Protein AF-A0A9E3YVG8-F1 (afdb_monomer)

Secondary structure (DSSP, 8-state):
----------------------------SSHHHHHHHHHHHHHHHHHHHHHHHHHHHHHHHHHHHHHHHHHHHHHHHHHHHHHHHHHHHHHHHHHHHHHHHHHHHHHHHHHHHHHHHHHHHHHHHHHHHSTTHHHH-THHHHHHHHHHHHHHHSSSPPPHHHHHHHHHHHHHHHHHHH-EEEEEEEEE-TTS-EEEEEEEEETTTEEEETT--EEEEETTTTEEEE-SS---HHHHHHHHHHHH-SSS---------STTS-HHHHHTT-

Structure (mmCIF, N/CA/C/O backbone):
data_AF-A0A9E3YVG8-F1
#
_entry.id   AF-A0A9E3YVG8-F1
#
loop_
_atom_site.group_PDB
_atom_site.id
_atom_site.type_symbol
_atom_site.label_atom_id
_atom_site.label_alt_id
_atom_site.label_comp_id
_atom_site.label_asym_id
_atom_site.label_entity_id
_atom_site.label_seq_id
_atom_site.pdbx_PDB_ins_code
_atom_site.Cartn_x
_atom_site.Cartn_y
_atom_site.Cartn_z
_atom_site.occupancy
_atom_site.B_iso_or_equiv
_atom_site.auth_seq_id
_atom_site.auth_comp_id
_atom_site.auth_asym_id
_atom_site.auth_atom_id
_atom_site.pdbx_PDB_model_num
ATOM 1 N N . MET A 1 1 ? -12.763 21.806 55.964 1.00 41.91 1 MET A N 1
ATOM 2 C CA . MET A 1 1 ? -13.692 22.876 56.400 1.00 41.91 1 MET A CA 1
ATOM 3 C C . MET A 1 1 ? -15.036 22.248 56.745 1.00 41.91 1 MET A C 1
ATOM 5 O O . MET A 1 1 ? -15.684 21.695 55.871 1.00 41.91 1 MET A O 1
ATOM 9 N N . LYS A 1 2 ? -15.391 22.230 58.035 1.00 35.47 2 LYS A N 1
ATOM 10 C CA . LYS A 1 2 ? -16.572 21.550 58.593 1.00 35.47 2 LYS A CA 1
ATOM 11 C C . LYS A 1 2 ? -17.782 22.493 58.551 1.00 35.47 2 LYS A C 1
ATOM 13 O O . LYS A 1 2 ? -17.689 23.591 59.097 1.00 35.47 2 LYS A O 1
ATOM 18 N N . ARG A 1 3 ? -18.913 22.074 57.971 1.00 41.53 3 ARG A N 1
ATOM 19 C CA . ARG A 1 3 ? -20.215 22.744 58.147 1.00 41.53 3 ARG A CA 1
ATOM 20 C C . ARG A 1 3 ? -21.124 21.881 59.017 1.00 41.53 3 ARG A C 1
ATOM 22 O O . ARG A 1 3 ? -21.261 20.684 58.810 1.00 41.53 3 ARG A O 1
ATOM 29 N N . ARG A 1 4 ? -21.647 22.538 60.048 1.00 41.84 4 ARG A N 1
ATOM 30 C CA . ARG A 1 4 ? -22.397 22.017 61.190 1.00 41.84 4 ARG A CA 1
ATOM 31 C C . ARG A 1 4 ? -23.887 21.986 60.836 1.00 41.84 4 ARG A C 1
ATOM 33 O O . ARG A 1 4 ? -24.392 23.018 60.405 1.00 41.84 4 ARG A O 1
ATOM 40 N N . TYR A 1 5 ? -24.583 20.877 61.084 1.00 42.91 5 TYR A N 1
ATOM 41 C CA . TYR A 1 5 ? -26.046 20.875 61.201 1.00 42.91 5 TYR A CA 1
ATOM 42 C C . TYR A 1 5 ? -26.432 20.709 62.670 1.00 42.91 5 TYR A C 1
ATOM 44 O O . TYR A 1 5 ? -25.940 19.8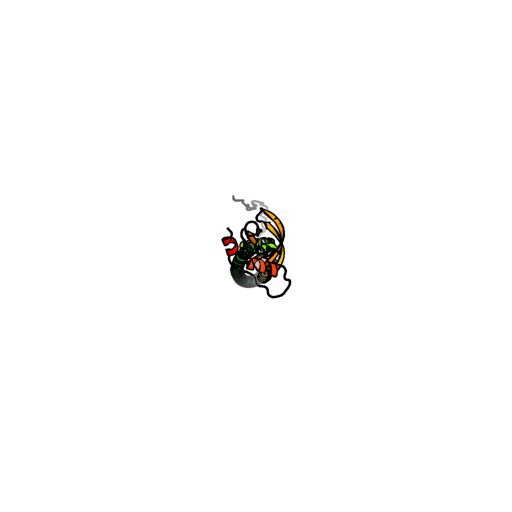29 63.373 1.00 42.91 5 TYR A O 1
ATOM 52 N N . ARG A 1 6 ? -27.229 21.668 63.137 1.00 37.53 6 ARG A N 1
ATOM 53 C CA . ARG A 1 6 ? -27.659 21.876 64.518 1.00 37.53 6 ARG A CA 1
ATOM 54 C C . ARG A 1 6 ? -28.807 20.918 64.847 1.00 37.53 6 ARG A C 1
ATOM 56 O O . ARG A 1 6 ? -29.796 20.899 64.123 1.00 37.53 6 ARG A O 1
ATOM 63 N N . MET A 1 7 ? -28.680 20.179 65.952 1.00 34.69 7 MET A N 1
ATOM 64 C CA . MET A 1 7 ? -29.808 19.565 66.659 1.00 34.69 7 MET A CA 1
ATOM 65 C C . MET A 1 7 ? -30.770 20.666 67.112 1.00 34.69 7 MET A C 1
ATOM 67 O O . MET A 1 7 ? -30.358 21.601 67.801 1.00 34.69 7 MET A O 1
ATOM 71 N N . VAL A 1 8 ? -32.043 20.540 66.747 1.00 37.16 8 VAL A N 1
ATOM 72 C CA . VAL A 1 8 ? -33.131 21.288 67.379 1.00 37.16 8 VAL A CA 1
ATOM 73 C C . VAL A 1 8 ? -33.499 20.531 68.651 1.00 37.16 8 VAL A C 1
ATOM 75 O O . VAL A 1 8 ? -34.163 19.501 68.610 1.00 37.16 8 VAL A O 1
ATOM 78 N N . VAL A 1 9 ? -32.999 21.030 69.779 1.00 35.44 9 VAL A N 1
ATOM 79 C CA . VAL A 1 9 ? -33.463 20.675 71.121 1.00 35.44 9 VAL A CA 1
ATOM 80 C C . VAL A 1 9 ? -34.699 21.529 71.386 1.00 35.44 9 VAL A C 1
ATOM 82 O O . VAL A 1 9 ? -34.589 22.745 71.535 1.00 35.44 9 VAL A O 1
ATOM 85 N N . ALA A 1 10 ? -35.877 20.909 71.399 1.00 35.16 10 ALA A N 1
ATOM 86 C CA . ALA A 1 10 ? -37.093 21.557 71.867 1.00 35.16 10 ALA A CA 1
ATOM 87 C C . ALA A 1 10 ? -37.109 21.503 73.400 1.00 35.16 10 ALA A C 1
ATOM 89 O O . ALA A 1 10 ? -37.345 20.457 74.002 1.00 35.16 10 ALA A O 1
ATOM 90 N N . ALA A 1 11 ? -36.804 22.643 74.015 1.00 35.62 11 ALA A N 1
ATOM 91 C CA . ALA A 1 11 ? -37.036 22.901 75.424 1.00 35.62 11 ALA A CA 1
ATOM 92 C C . ALA A 1 11 ? -38.506 23.288 75.625 1.00 35.62 11 ALA A C 1
ATOM 94 O O . ALA A 1 11 ? -38.950 24.293 75.075 1.00 35.62 11 ALA A O 1
ATOM 95 N N . ILE A 1 12 ? -39.234 22.539 76.452 1.00 38.19 12 ILE A N 1
ATOM 96 C CA . ILE A 1 12 ? -40.385 23.070 77.188 1.00 38.19 12 ILE A CA 1
ATOM 97 C C . ILE A 1 12 ? -40.192 22.646 78.639 1.00 38.19 12 ILE A C 1
ATOM 99 O O . ILE A 1 12 ? -40.420 21.499 79.016 1.00 38.19 12 ILE A O 1
ATOM 103 N N . ALA A 1 13 ? -39.690 23.591 79.427 1.00 37.38 13 ALA A N 1
ATOM 104 C CA . ALA A 1 13 ? -39.637 23.517 80.870 1.00 37.38 13 ALA A CA 1
ATOM 105 C C . ALA A 1 13 ? -40.743 24.401 81.455 1.00 37.38 13 ALA A C 1
ATOM 107 O O . ALA A 1 13 ? -41.003 25.493 80.959 1.00 37.38 13 ALA A O 1
ATOM 108 N N . CYS A 1 14 ? -41.254 23.930 82.587 1.00 30.53 14 CYS A N 1
ATOM 109 C CA . CYS A 1 14 ? -41.877 24.688 83.664 1.00 30.53 14 CYS A CA 1
ATOM 110 C C . CYS A 1 14 ? -43.347 25.137 83.543 1.00 30.53 14 CYS A C 1
ATOM 112 O O . CYS A 1 14 ? -43.708 26.105 82.883 1.00 30.53 14 CYS A O 1
ATOM 114 N N . SER A 1 15 ? -44.127 24.477 84.408 1.00 38.34 15 SER A N 1
ATOM 115 C CA . SER A 1 15 ? -44.980 25.082 85.439 1.00 38.34 15 SER A CA 1
ATOM 116 C C . SER A 1 15 ? -46.272 25.765 84.999 1.00 38.34 15 SER A C 1
ATOM 118 O O . SER A 1 15 ? -46.362 26.988 84.941 1.00 38.34 15 SER A O 1
ATOM 120 N N . VAL A 1 16 ? -47.326 24.952 84.899 1.00 38.19 16 VAL A N 1
ATOM 121 C CA . VAL A 1 16 ? -48.662 25.350 85.357 1.00 38.19 16 VAL A CA 1
ATOM 122 C C . VAL A 1 16 ? -49.020 24.449 86.536 1.00 38.19 16 VAL A C 1
ATOM 124 O O . VAL A 1 16 ? -49.425 23.303 86.376 1.00 38.19 16 VAL A O 1
ATOM 127 N N . PHE A 1 17 ? -48.791 24.972 87.739 1.00 48.00 17 PHE A N 1
ATOM 128 C CA . PHE A 1 17 ? -49.356 24.454 88.977 1.00 48.00 17 PHE A CA 1
ATOM 129 C C . PHE A 1 17 ? -50.802 24.961 89.035 1.00 48.00 17 PHE A C 1
ATOM 131 O O . PHE A 1 17 ? -51.039 26.129 89.336 1.00 48.00 17 PHE A O 1
ATOM 138 N N . ALA A 1 18 ? -51.759 24.109 88.672 1.00 39.34 18 ALA A N 1
ATOM 139 C CA . ALA A 1 18 ? -53.185 24.389 88.784 1.00 39.34 18 ALA A CA 1
ATOM 140 C C . ALA A 1 18 ? -53.877 23.187 89.435 1.00 39.34 18 ALA A C 1
ATOM 142 O O . ALA A 1 18 ? -53.995 22.132 88.826 1.00 39.34 18 ALA A O 1
ATOM 143 N N . GLY A 1 19 ? -54.306 23.384 90.685 1.00 39.62 19 GLY A N 1
ATOM 144 C CA . GLY A 1 19 ? -55.335 22.600 91.366 1.00 39.62 19 GLY A CA 1
ATOM 145 C C . GLY A 1 19 ? -54.990 21.147 91.683 1.00 39.62 19 GLY A C 1
ATOM 146 O O . GLY A 1 19 ? -55.278 20.250 90.899 1.00 39.62 19 GLY A O 1
ATOM 147 N N . VAL A 1 20 ? -54.537 20.889 92.912 1.00 41.88 20 VAL A N 1
ATOM 148 C CA . VAL A 1 20 ? -54.857 19.616 93.571 1.00 41.88 20 VAL A CA 1
ATOM 149 C C . VAL A 1 20 ? -56.371 19.620 93.806 1.00 41.88 20 VAL A C 1
ATOM 151 O O . VAL A 1 20 ? -56.844 20.063 94.851 1.00 41.88 20 VAL A O 1
ATOM 154 N N . LEU A 1 21 ? -57.144 19.176 92.815 1.00 38.47 21 LEU A N 1
ATOM 155 C CA . LEU A 1 21 ? -58.467 18.632 93.083 1.00 38.47 21 LEU A CA 1
ATOM 156 C C . LEU A 1 21 ? -58.211 17.334 93.842 1.00 38.47 21 LEU A C 1
ATOM 158 O O . LEU A 1 21 ? -57.734 16.357 93.270 1.00 38.47 21 LEU A O 1
ATOM 162 N N . HIS A 1 22 ? -58.450 17.365 95.151 1.00 39.91 22 HIS A N 1
ATOM 163 C CA . HIS A 1 22 ? -58.648 16.137 95.901 1.00 39.91 22 HIS A CA 1
ATOM 164 C C . HIS A 1 22 ? -59.788 15.402 95.199 1.00 39.91 22 HIS A C 1
ATOM 166 O O . HIS A 1 22 ? -60.930 15.858 95.229 1.00 39.91 22 HIS A O 1
ATOM 17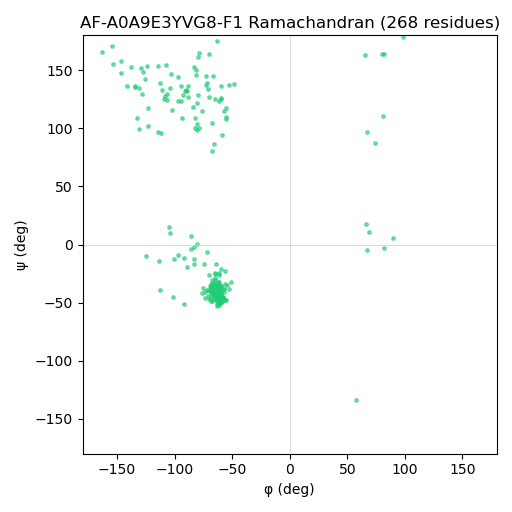2 N N . ALA A 1 23 ? -59.471 14.294 94.533 1.00 34.81 23 ALA A N 1
ATOM 173 C CA . ALA A 1 23 ? -60.455 13.244 94.403 1.00 34.81 23 ALA A CA 1
ATOM 174 C C . ALA A 1 23 ? -60.823 12.884 95.845 1.00 34.81 23 ALA A C 1
ATOM 176 O O . ALA A 1 23 ? -59.951 12.502 96.626 1.00 34.81 23 ALA A O 1
ATOM 177 N N . GLU A 1 24 ? -62.073 13.132 96.237 1.00 39.03 24 GLU A N 1
ATOM 178 C CA . GLU A 1 24 ? -62.607 12.511 97.438 1.00 39.03 24 GLU A CA 1
ATOM 179 C C . GLU A 1 24 ? -62.423 11.007 97.251 1.00 39.03 24 GLU A C 1
ATOM 181 O O . GLU A 1 24 ? -63.090 10.388 96.421 1.00 39.03 24 GLU A O 1
ATOM 186 N N . ASP A 1 25 ? -61.486 10.434 98.005 1.00 44.53 25 ASP A N 1
ATOM 187 C CA . ASP A 1 25 ? -61.471 9.010 98.284 1.00 44.53 25 ASP A CA 1
ATOM 188 C C . ASP A 1 25 ? -62.799 8.701 98.975 1.00 44.53 25 ASP A C 1
ATOM 190 O O . ASP A 1 25 ? -62.974 8.865 100.186 1.00 44.53 25 ASP A O 1
ATOM 194 N N . ALA A 1 26 ? -63.781 8.294 98.174 1.00 48.34 26 ALA A N 1
ATOM 195 C CA . ALA A 1 26 ? -64.978 7.645 98.654 1.00 48.34 26 ALA A CA 1
ATOM 196 C C . ALA A 1 26 ? -64.561 6.275 99.200 1.00 48.34 26 ALA A C 1
ATOM 198 O O . ALA A 1 26 ? -64.678 5.249 98.533 1.00 48.34 26 ALA A O 1
ATOM 199 N N . SER A 1 27 ? -64.040 6.272 100.427 1.00 51.69 27 SER A N 1
ATOM 200 C CA . SER A 1 27 ? -63.794 5.065 101.199 1.00 51.69 27 SER A CA 1
ATOM 201 C C . SER A 1 27 ? -65.117 4.291 101.294 1.00 51.69 27 SER A C 1
ATOM 203 O O . SER A 1 27 ? -66.090 4.825 101.840 1.00 51.69 27 SER A O 1
ATOM 205 N N . PRO A 1 28 ? -65.192 3.071 100.744 1.00 49.59 28 PRO A N 1
ATOM 206 C CA . PRO A 1 28 ? -66.439 2.328 100.582 1.00 49.59 28 PRO A CA 1
ATOM 207 C C . PRO A 1 28 ? -67.098 2.095 101.942 1.00 49.59 28 PRO A C 1
ATOM 209 O O . PRO A 1 28 ? -66.469 1.587 102.873 1.00 49.59 28 PRO A O 1
ATOM 212 N N . ARG A 1 29 ? -68.368 2.498 102.083 1.00 56.53 29 ARG A N 1
ATOM 213 C CA . ARG A 1 29 ? -69.048 2.587 103.386 1.00 56.53 29 ARG A CA 1
ATOM 214 C C . ARG A 1 29 ? -69.618 1.237 103.849 1.00 56.53 29 ARG A C 1
ATOM 216 O O . ARG A 1 29 ? -70.125 1.145 104.965 1.00 56.53 29 ARG A O 1
ATOM 223 N N . SER A 1 30 ? -69.496 0.171 103.046 1.00 70.31 30 SER A N 1
ATOM 224 C CA . SER A 1 30 ? -69.807 -1.214 103.440 1.00 70.31 30 SER A CA 1
ATOM 225 C C . SER A 1 30 ? -69.009 -2.267 102.649 1.00 70.31 30 SER A C 1
ATOM 227 O O . SER A 1 30 ? -68.603 -2.034 101.510 1.00 70.31 30 SER A O 1
ATOM 229 N N . ILE A 1 31 ? -68.823 -3.463 103.229 1.00 69.56 31 ILE A N 1
ATOM 230 C CA . ILE A 1 31 ? -68.161 -4.619 102.580 1.00 69.56 31 ILE A CA 1
ATOM 231 C C . ILE A 1 31 ? -68.830 -4.970 101.238 1.00 69.56 31 ILE A C 1
ATOM 233 O O . ILE A 1 31 ? -68.152 -5.341 100.285 1.00 69.56 31 ILE A O 1
ATOM 237 N N . THR A 1 32 ? -70.150 -4.809 101.141 1.00 71.56 32 THR A N 1
ATOM 238 C CA . THR A 1 32 ? -70.938 -5.083 99.931 1.00 71.56 32 THR A CA 1
ATOM 239 C C . THR A 1 32 ? -70.643 -4.087 98.801 1.00 71.56 32 THR A C 1
ATOM 241 O O . THR A 1 32 ? -70.577 -4.472 97.634 1.00 71.56 32 THR A O 1
ATOM 244 N N . GLU A 1 33 ? -70.416 -2.816 99.136 1.00 70.44 33 GLU A N 1
ATOM 245 C CA . GLU A 1 33 ? -70.040 -1.758 98.185 1.00 70.44 33 GLU A CA 1
ATOM 246 C C . GLU A 1 33 ? -68.631 -1.996 97.619 1.00 70.44 33 GLU A C 1
ATOM 248 O O . GLU A 1 33 ? -68.426 -1.932 96.409 1.00 70.44 33 GLU A O 1
ATOM 253 N N . LEU A 1 34 ? -67.690 -2.400 98.481 1.00 72.44 34 LEU A N 1
ATOM 254 C CA . LEU A 1 34 ? -66.333 -2.828 98.115 1.00 72.44 34 LEU A CA 1
ATOM 255 C C . LEU A 1 34 ? -66.339 -4.009 97.144 1.00 72.44 34 LEU A C 1
ATOM 257 O O . LEU A 1 34 ? -65.627 -4.012 96.144 1.00 72.44 34 LEU A O 1
ATOM 261 N N . LEU A 1 35 ? -67.171 -5.011 97.428 1.00 75.75 35 LEU A N 1
ATOM 262 C CA . LEU A 1 35 ? -67.280 -6.222 96.618 1.00 75.75 35 LEU A CA 1
ATOM 263 C C . LEU A 1 35 ? -67.874 -5.930 95.231 1.00 75.75 35 LEU A C 1
ATOM 265 O O . LEU A 1 35 ? -67.525 -6.591 94.253 1.00 75.75 35 LEU A O 1
ATOM 269 N N . THR A 1 36 ? -68.734 -4.913 95.141 1.00 77.06 36 THR A N 1
ATOM 270 C CA . THR A 1 36 ? -69.308 -4.432 93.878 1.00 77.06 36 THR A CA 1
ATOM 271 C C . THR A 1 36 ? -68.270 -3.654 93.069 1.00 77.06 36 THR A C 1
ATOM 273 O O . THR A 1 36 ? -68.081 -3.964 91.896 1.00 77.06 36 THR A O 1
ATOM 276 N N . LEU A 1 37 ? -67.526 -2.740 93.705 1.00 76.12 37 LEU A N 1
ATOM 277 C CA . LEU A 1 37 ? -66.447 -1.969 93.077 1.00 76.12 37 LEU A CA 1
ATOM 278 C C . LEU A 1 37 ? -65.323 -2.879 92.547 1.00 76.12 37 LEU A C 1
ATOM 280 O O . LEU A 1 37 ? -64.869 -2.715 91.419 1.00 76.12 37 LEU A O 1
ATOM 284 N N . VAL A 1 38 ? -64.928 -3.898 93.322 1.00 79.06 38 VAL A N 1
ATOM 285 C CA . VAL A 1 38 ? -63.929 -4.900 92.909 1.00 79.06 38 VAL A CA 1
ATOM 286 C C . VAL A 1 38 ? -64.436 -5.752 91.745 1.00 79.06 38 VAL A C 1
ATOM 288 O O . VAL A 1 38 ? -63.681 -6.005 90.812 1.00 79.06 38 VAL A O 1
ATOM 291 N N . ARG A 1 39 ? -65.709 -6.175 91.747 1.00 78.56 39 ARG A N 1
ATOM 292 C CA . ARG A 1 39 ? -66.295 -6.896 90.600 1.00 78.56 39 ARG A CA 1
ATOM 293 C C . ARG A 1 39 ? -66.316 -6.049 89.329 1.00 78.56 39 ARG A C 1
ATOM 295 O O . ARG A 1 39 ? -66.097 -6.592 88.250 1.00 78.56 39 ARG A O 1
ATOM 302 N N . GLN A 1 40 ? -66.598 -4.756 89.454 1.00 81.12 40 GLN A N 1
ATOM 303 C CA . GLN A 1 40 ? -66.640 -3.824 88.330 1.00 81.12 40 GLN A CA 1
ATOM 304 C C . GLN A 1 40 ? -65.232 -3.564 87.778 1.00 81.12 40 GLN A C 1
ATOM 306 O O . GLN A 1 40 ? -65.018 -3.749 86.583 1.00 81.12 40 GLN A O 1
ATOM 311 N N . GLY A 1 41 ? -64.258 -3.292 88.655 1.00 81.62 41 GLY A N 1
ATOM 312 C CA . GLY A 1 41 ? -62.846 -3.154 88.283 1.00 81.62 41 GLY A CA 1
ATOM 313 C C . GLY A 1 41 ? -62.278 -4.417 87.632 1.00 81.62 41 GLY A C 1
ATOM 314 O O . GLY A 1 41 ? -61.654 -4.335 86.585 1.00 81.62 41 GLY A O 1
ATOM 315 N N . GLN A 1 42 ? -62.594 -5.612 88.150 1.00 83.06 42 GLN A N 1
ATOM 316 C CA . GLN A 1 42 ? -62.184 -6.872 87.512 1.00 83.06 42 GLN A CA 1
ATOM 317 C C . GLN A 1 42 ? -62.782 -7.070 86.112 1.00 83.06 42 GLN A C 1
ATOM 319 O O . GLN A 1 42 ? -62.150 -7.697 85.262 1.00 83.06 42 GLN A O 1
ATOM 324 N N . ALA A 1 43 ? -63.998 -6.577 85.861 1.00 84.00 43 ALA A N 1
ATOM 325 C CA . ALA A 1 43 ? -64.620 -6.657 84.544 1.00 84.00 43 ALA A CA 1
ATOM 326 C C . ALA A 1 43 ? -63.982 -5.667 83.553 1.00 84.00 43 ALA A C 1
ATOM 328 O O . ALA A 1 43 ? -63.738 -6.035 82.404 1.00 84.00 43 ALA A O 1
ATOM 329 N N . GLU A 1 44 ? -63.675 -4.448 84.001 1.00 86.81 44 GLU A N 1
ATOM 330 C CA . GLU A 1 44 ? -62.962 -3.429 83.218 1.00 86.81 44 GLU A CA 1
ATOM 331 C C . GLU A 1 44 ? -61.520 -3.863 82.908 1.00 86.81 44 GLU A C 1
ATOM 333 O O . GLU A 1 44 ? -61.120 -3.861 81.744 1.00 86.81 44 GLU A O 1
ATOM 338 N N . ASP A 1 45 ? -60.789 -4.372 83.903 1.00 87.12 45 ASP A N 1
ATOM 339 C CA . ASP A 1 45 ? -59.443 -4.934 83.740 1.00 87.12 45 ASP A CA 1
ATOM 340 C C . ASP A 1 45 ? -59.435 -6.114 82.757 1.00 87.12 45 ASP A C 1
ATOM 342 O O . ASP A 1 45 ? -58.517 -6.260 81.946 1.00 87.12 45 ASP A O 1
ATOM 346 N N . ALA A 1 46 ? -60.463 -6.971 82.801 1.00 88.44 46 ALA A N 1
ATOM 347 C CA . ALA A 1 46 ? -60.598 -8.097 81.881 1.00 88.44 46 ALA A CA 1
ATOM 348 C C . ALA A 1 46 ? -60.864 -7.647 80.436 1.00 88.44 46 ALA A C 1
ATOM 350 O O . ALA A 1 46 ? -60.383 -8.290 79.499 1.00 88.44 46 ALA A O 1
ATOM 351 N N . LEU A 1 47 ? -61.614 -6.558 80.236 1.00 90.75 47 LEU A N 1
ATOM 352 C CA . LEU A 1 47 ? -61.820 -5.958 78.916 1.00 90.75 47 LEU A CA 1
ATOM 353 C C . LEU A 1 47 ? -60.522 -5.337 78.393 1.00 90.75 47 LEU A C 1
ATOM 355 O O . LEU A 1 47 ? -60.099 -5.663 77.284 1.00 90.75 47 LEU A O 1
ATOM 359 N N . GLU A 1 48 ? -59.838 -4.533 79.208 1.00 92.56 48 GLU A N 1
ATOM 360 C CA . GLU A 1 48 ? -58.574 -3.906 78.818 1.00 92.56 48 GLU A CA 1
ATOM 361 C C . GLU A 1 48 ? -57.488 -4.957 78.525 1.00 92.56 48 GLU A C 1
ATOM 363 O O . GLU A 1 48 ? -56.736 -4.845 77.554 1.00 92.56 48 GLU A O 1
ATOM 368 N N . ALA A 1 49 ? -57.423 -6.030 79.321 1.00 93.19 49 ALA A N 1
ATOM 369 C CA . ALA A 1 49 ? -56.516 -7.146 79.080 1.00 93.19 49 ALA A CA 1
ATOM 370 C C . ALA A 1 49 ? -56.789 -7.828 77.731 1.00 93.19 49 ALA A C 1
ATOM 372 O O . ALA A 1 49 ? -55.839 -8.073 76.986 1.00 93.19 49 ALA A O 1
ATOM 373 N N . ARG A 1 50 ? -58.062 -8.066 77.380 1.00 94.38 50 ARG A N 1
ATOM 374 C CA . ARG A 1 50 ? -58.446 -8.624 76.070 1.00 94.38 50 ARG A CA 1
ATOM 375 C C . ARG A 1 50 ? -58.066 -7.701 74.918 1.00 94.38 50 ARG A C 1
ATOM 377 O O . ARG A 1 50 ? -57.567 -8.176 73.903 1.00 94.38 50 ARG A O 1
ATOM 384 N N . GLU A 1 51 ? -58.253 -6.391 75.062 1.00 95.44 51 GLU A N 1
ATOM 385 C CA . GLU A 1 51 ? -57.844 -5.419 74.041 1.00 95.44 51 GLU A CA 1
ATOM 386 C C . GLU A 1 51 ? -56.322 -5.339 73.881 1.00 95.44 51 GLU A C 1
ATOM 388 O O . GLU A 1 51 ? -55.819 -5.199 72.764 1.00 95.44 51 GLU A O 1
ATOM 393 N N . ARG A 1 52 ? -55.562 -5.417 74.980 1.00 96.06 52 ARG A N 1
ATOM 394 C CA . ARG A 1 52 ? -54.092 -5.478 74.934 1.00 96.06 52 ARG A CA 1
ATOM 395 C C . ARG A 1 52 ? -53.608 -6.763 74.273 1.00 96.06 52 ARG A C 1
ATOM 397 O O . ARG A 1 52 ? -52.719 -6.693 73.431 1.00 96.06 52 ARG A O 1
ATOM 404 N N . GLU A 1 53 ? -54.199 -7.907 74.609 1.00 95.38 53 GLU A N 1
ATOM 405 C CA . GLU A 1 53 ? -53.879 -9.191 73.981 1.00 95.38 53 GLU A CA 1
ATOM 406 C C . GLU A 1 53 ? -54.199 -9.170 72.479 1.00 95.38 53 GLU A C 1
ATOM 408 O O . GLU A 1 53 ? -53.351 -9.537 71.667 1.00 95.38 53 GLU A O 1
ATOM 413 N N . ALA A 1 54 ? -55.368 -8.652 72.089 1.00 95.69 54 ALA A N 1
ATOM 414 C CA . ALA A 1 54 ? -55.751 -8.510 70.686 1.00 95.69 54 ALA A CA 1
ATOM 415 C C . ALA A 1 54 ? -54.790 -7.593 69.910 1.00 95.69 54 ALA A C 1
ATOM 417 O O . ALA A 1 54 ? -54.353 -7.953 68.816 1.00 95.69 54 ALA A O 1
ATOM 418 N N . ARG A 1 55 ? -54.411 -6.441 70.485 1.00 96.25 55 ARG A N 1
ATOM 419 C CA . ARG A 1 55 ? -53.403 -5.541 69.897 1.00 96.25 55 ARG A CA 1
ATOM 420 C C . ARG A 1 55 ? -52.045 -6.222 69.764 1.00 96.25 55 ARG A C 1
ATOM 422 O O . ARG A 1 55 ? -51.450 -6.172 68.695 1.00 96.25 55 ARG A O 1
ATOM 429 N N . PHE A 1 56 ? -51.588 -6.912 70.806 1.00 96.81 56 PHE A N 1
ATOM 430 C CA . PHE A 1 56 ? -50.315 -7.630 70.788 1.00 96.81 56 PHE A CA 1
ATOM 431 C C . PHE A 1 56 ? -50.270 -8.709 69.697 1.00 96.81 56 PHE A C 1
ATOM 433 O O . PHE A 1 56 ? -49.275 -8.827 68.982 1.00 96.81 56 PHE A O 1
ATOM 440 N N . LEU A 1 57 ? -51.349 -9.482 69.538 1.00 96.81 57 LEU A N 1
ATOM 441 C CA . LEU A 1 57 ? -51.455 -10.491 68.483 1.00 96.81 57 LEU A CA 1
ATOM 442 C C . LEU A 1 57 ? -51.458 -9.853 67.087 1.00 96.81 57 LEU A C 1
ATOM 444 O O . LEU A 1 57 ? -50.733 -10.325 66.212 1.00 96.81 57 LEU A O 1
ATOM 448 N N . ALA A 1 58 ? -52.203 -8.761 66.897 1.00 96.44 58 ALA A N 1
ATOM 449 C CA . ALA A 1 58 ? -52.230 -8.027 65.633 1.00 96.44 58 ALA A CA 1
ATOM 450 C C . ALA A 1 58 ? -50.849 -7.453 65.265 1.00 96.44 58 ALA A C 1
ATOM 452 O O . ALA A 1 58 ? -50.400 -7.617 64.130 1.00 96.44 58 ALA A O 1
ATOM 453 N N . ASP A 1 59 ? -50.144 -6.849 66.226 1.00 97.44 59 ASP A N 1
ATOM 454 C CA . ASP A 1 59 ? -48.800 -6.296 66.024 1.00 97.44 59 ASP A CA 1
ATOM 455 C C . ASP A 1 59 ? -47.777 -7.396 65.708 1.00 97.44 59 ASP A C 1
ATOM 457 O O . ASP A 1 59 ? -46.958 -7.243 64.798 1.00 97.44 59 ASP A O 1
ATOM 461 N N . ARG A 1 60 ? -47.841 -8.535 66.413 1.00 97.38 60 ARG A N 1
ATOM 462 C CA . ARG A 1 60 ? -47.004 -9.712 66.129 1.00 97.38 60 ARG A CA 1
ATOM 463 C C . ARG A 1 60 ? -47.209 -10.195 64.695 1.00 97.38 60 ARG A C 1
ATOM 465 O O . ARG A 1 60 ? -46.230 -10.458 63.995 1.00 97.38 60 ARG A O 1
ATOM 472 N N . ASP A 1 61 ? -48.460 -10.320 64.262 1.00 96.69 61 ASP A N 1
ATOM 473 C CA . ASP A 1 61 ? -48.794 -10.825 62.930 1.00 96.69 61 ASP A CA 1
ATOM 474 C C . ASP A 1 61 ? -48.370 -9.831 61.839 1.00 96.69 61 ASP A C 1
ATOM 476 O O . ASP A 1 61 ? -47.789 -10.237 60.829 1.00 96.69 61 ASP A O 1
ATOM 480 N N . ALA A 1 62 ? -48.544 -8.525 62.072 1.00 97.00 62 ALA A N 1
ATOM 481 C CA . ALA A 1 62 ? -48.050 -7.473 61.185 1.00 97.00 62 ALA A CA 1
ATOM 482 C C . ALA A 1 62 ? -46.515 -7.501 61.053 1.00 97.00 62 ALA A C 1
ATOM 484 O O . ALA A 1 62 ? -45.981 -7.446 59.942 1.00 97.00 62 ALA A O 1
ATOM 485 N N . GLN A 1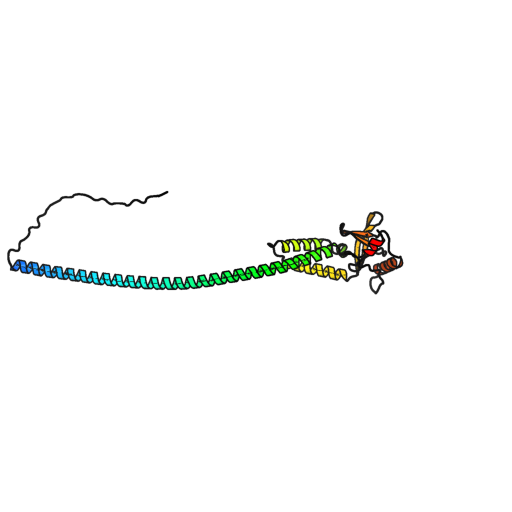 63 ? -45.787 -7.657 62.166 1.00 97.06 63 GLN A N 1
ATOM 486 C CA . GLN A 1 63 ? -44.325 -7.788 62.155 1.00 97.06 63 GL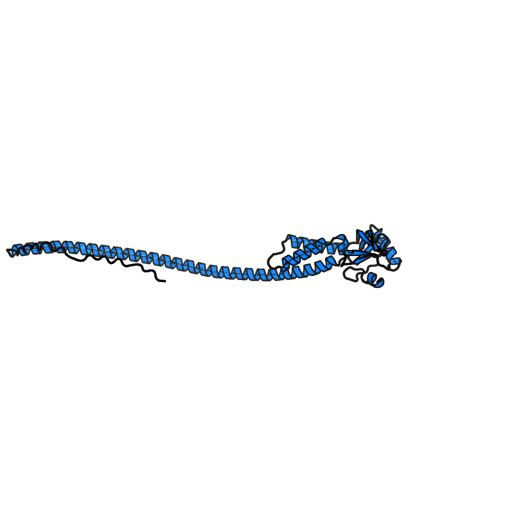N A CA 1
ATOM 487 C C . GLN A 1 63 ? -43.861 -9.051 61.421 1.00 97.06 63 GLN A C 1
ATOM 489 O O . GLN A 1 63 ? -42.882 -9.003 60.674 1.00 97.06 63 GLN A O 1
ATOM 494 N N . GLN A 1 64 ? -44.556 -10.179 61.598 1.00 97.12 64 GLN A N 1
ATOM 495 C CA . GLN A 1 64 ? -44.247 -11.413 60.874 1.00 97.12 64 GLN A CA 1
ATOM 496 C C . GLN A 1 64 ? -44.463 -11.263 59.365 1.00 97.12 64 GLN A C 1
ATOM 498 O O . GLN A 1 64 ? -43.624 -11.722 58.586 1.00 97.12 64 GLN A O 1
ATOM 503 N N . GLN A 1 65 ? -45.543 -10.598 58.947 1.00 97.00 65 GLN A N 1
ATOM 504 C CA . GLN A 1 65 ? -45.814 -10.324 57.535 1.00 97.00 65 GLN A CA 1
ATOM 505 C C . GLN A 1 65 ? -44.749 -9.416 56.915 1.00 97.00 65 GLN A C 1
ATOM 507 O O . GLN A 1 65 ? -44.222 -9.738 55.848 1.00 97.00 65 GLN A O 1
ATOM 512 N N . GLU A 1 66 ? -44.370 -8.330 57.591 1.00 97.38 66 GLU A N 1
ATOM 513 C CA . GLU A 1 66 ? -43.331 -7.427 57.086 1.00 97.38 66 GLU A CA 1
ATOM 514 C C . GLU A 1 66 ? -41.965 -8.125 57.029 1.00 97.38 66 GLU A C 1
ATOM 516 O O . GLU A 1 66 ? -41.252 -8.025 56.030 1.00 97.38 66 GLU A O 1
ATOM 521 N N . LEU A 1 67 ? -41.622 -8.937 58.036 1.00 97.88 67 LEU A N 1
ATOM 522 C CA . LEU A 1 67 ? -40.400 -9.742 58.011 1.00 97.88 67 LEU A CA 1
ATOM 523 C C . LEU A 1 67 ? -40.395 -10.735 56.839 1.00 97.88 67 LEU A C 1
ATOM 525 O O . LEU A 1 67 ? -39.371 -10.895 56.170 1.00 97.88 67 LEU A O 1
ATOM 529 N N . ALA A 1 68 ? -41.522 -11.401 56.569 1.00 97.31 68 ALA A N 1
ATOM 530 C CA . ALA A 1 68 ? -41.657 -12.316 55.437 1.00 97.31 68 ALA A CA 1
ATOM 531 C C . ALA A 1 68 ? -41.515 -11.584 54.091 1.00 97.31 68 ALA A C 1
ATOM 533 O O . ALA A 1 68 ? -40.821 -12.068 53.189 1.00 97.31 68 ALA A O 1
ATOM 534 N N . ARG A 1 69 ? -42.102 -10.388 53.972 1.00 97.94 69 ARG A N 1
ATOM 535 C CA . ARG A 1 69 ? -41.973 -9.521 52.796 1.00 97.94 69 ARG A CA 1
ATOM 536 C C . ARG A 1 69 ? -40.522 -9.103 52.562 1.00 97.94 69 ARG A C 1
ATOM 538 O O . ARG A 1 69 ? -40.005 -9.326 51.469 1.00 97.94 69 ARG A O 1
ATOM 545 N N . VAL A 1 70 ? -39.847 -8.566 53.580 1.00 97.88 70 VAL A N 1
ATOM 546 C CA . VAL A 1 70 ? -38.443 -8.128 53.487 1.00 97.88 70 VAL A CA 1
ATOM 547 C C . VAL A 1 70 ? -37.522 -9.299 53.149 1.00 97.88 70 VAL A C 1
ATOM 549 O O . VAL A 1 70 ? -36.640 -9.158 52.305 1.00 97.88 70 VAL A O 1
ATOM 552 N N . ARG A 1 71 ? -37.739 -10.484 53.738 1.00 97.81 71 ARG A N 1
ATOM 553 C CA . ARG A 1 71 ? -36.977 -11.699 53.392 1.00 97.81 71 ARG A CA 1
ATOM 554 C C . ARG A 1 71 ? -37.163 -12.103 51.931 1.00 97.81 71 ARG A C 1
ATOM 556 O O . ARG A 1 71 ? -36.190 -12.472 51.275 1.00 97.81 71 ARG A O 1
ATOM 563 N N . THR A 1 72 ? -38.387 -12.005 51.417 1.00 98.19 72 THR A N 1
ATOM 564 C CA . THR A 1 72 ? -38.693 -12.305 50.012 1.00 98.19 72 THR A CA 1
ATOM 565 C C . THR A 1 72 ? -38.022 -11.302 49.075 1.00 98.19 72 THR A C 1
ATOM 567 O O . THR A 1 72 ? -37.406 -11.700 48.085 1.00 98.19 72 THR A O 1
ATOM 570 N N . GLU A 1 73 ? -38.076 -10.006 49.399 1.00 97.88 73 GLU A N 1
ATOM 571 C CA . GLU A 1 73 ? -37.397 -8.978 48.608 1.00 97.88 73 GLU A CA 1
ATOM 572 C C . GLU A 1 73 ? -35.875 -9.158 48.647 1.00 97.88 73 GLU A C 1
ATOM 574 O O . GLU A 1 73 ? -35.236 -9.136 47.595 1.00 97.88 73 GLU A O 1
ATOM 579 N N . LEU A 1 74 ? -35.291 -9.418 49.821 1.00 98.31 74 LEU A N 1
ATOM 580 C CA . LEU A 1 74 ? -33.861 -9.685 49.965 1.00 98.31 74 LEU A CA 1
ATOM 581 C C . LEU A 1 74 ? -33.420 -10.852 49.073 1.00 98.31 74 LEU A C 1
ATOM 583 O O . LEU A 1 74 ? -32.452 -10.713 48.327 1.00 98.31 74 LEU A O 1
ATOM 587 N N . ALA A 1 75 ? -34.158 -11.966 49.090 1.00 98.19 75 ALA A N 1
ATOM 588 C CA . ALA A 1 75 ? -33.866 -13.126 48.251 1.00 98.19 75 ALA A CA 1
ATOM 589 C C . ALA A 1 75 ? -33.947 -12.792 46.748 1.00 98.19 75 ALA A C 1
ATOM 591 O O . ALA A 1 75 ? -33.075 -13.189 45.970 1.00 98.19 75 ALA A O 1
ATOM 592 N N . ALA A 1 76 ? -34.951 -12.013 46.328 1.00 98.06 76 ALA A N 1
ATOM 593 C CA . ALA A 1 76 ? -35.083 -11.567 44.941 1.00 98.06 76 ALA A CA 1
ATOM 594 C C . ALA A 1 76 ? -33.923 -10.649 44.512 1.00 98.06 76 ALA A C 1
ATOM 596 O O . ALA A 1 76 ? -33.370 -10.815 43.420 1.00 98.06 76 ALA A O 1
ATOM 597 N N . ARG A 1 77 ? -33.511 -9.710 45.376 1.00 97.88 77 ARG A N 1
ATOM 598 C CA . ARG A 1 77 ? -32.373 -8.808 45.130 1.00 97.88 77 ARG A CA 1
ATOM 599 C C . ARG A 1 77 ? -31.053 -9.571 45.069 1.00 97.88 77 ARG A C 1
ATOM 601 O O . ARG A 1 77 ? -30.273 -9.324 44.156 1.00 97.88 77 ARG A O 1
ATOM 608 N N . GLN A 1 78 ? -30.829 -10.527 45.970 1.00 98.06 78 GLN A N 1
ATOM 609 C CA . GLN A 1 78 ? -29.643 -11.389 45.962 1.00 98.06 78 GLN A CA 1
ATOM 610 C C . GLN A 1 78 ? -29.564 -12.225 44.681 1.00 98.06 78 GLN A C 1
ATOM 612 O O . GLN A 1 78 ? -28.521 -12.243 44.030 1.00 98.06 78 GLN A O 1
ATOM 617 N N . LYS A 1 79 ? -30.676 -12.843 44.254 1.00 98.31 79 LYS A N 1
ATOM 618 C CA . LYS A 1 79 ? -30.737 -13.571 42.977 1.00 98.31 79 LYS A CA 1
ATOM 619 C C . LYS A 1 79 ? -30.401 -12.659 41.799 1.00 98.31 79 LYS A C 1
ATOM 621 O O . LYS A 1 79 ? -29.593 -13.024 40.948 1.00 98.31 79 LYS A O 1
ATOM 626 N N . ARG A 1 80 ? -30.983 -11.457 41.764 1.00 98.12 80 ARG A N 1
ATOM 627 C CA . ARG A 1 80 ? -30.700 -10.483 40.708 1.00 98.12 80 ARG A CA 1
ATOM 628 C C . ARG A 1 80 ? -29.238 -10.038 40.714 1.00 98.12 80 ARG A C 1
ATOM 630 O O . ARG A 1 80 ? -28.658 -9.899 39.643 1.00 98.12 80 ARG A O 1
ATOM 637 N N . SER A 1 81 ? -28.653 -9.840 41.893 1.00 98.50 81 SER A N 1
ATOM 638 C CA . SER A 1 81 ? -27.234 -9.515 42.049 1.00 98.50 81 SER A CA 1
ATOM 639 C C . SER A 1 81 ? -26.359 -10.618 41.457 1.00 98.50 81 SER A C 1
ATOM 641 O O . SER A 1 81 ? -25.537 -10.331 40.597 1.00 98.50 81 SER A O 1
ATOM 643 N N . ALA A 1 82 ? -26.615 -11.880 41.813 1.00 98.38 82 ALA A N 1
ATOM 644 C CA . ALA A 1 82 ? -25.871 -13.024 41.285 1.00 98.38 82 ALA A CA 1
ATOM 645 C C . ALA A 1 82 ? -26.020 -13.185 39.757 1.00 98.38 82 ALA A C 1
ATOM 647 O O . ALA A 1 82 ? -25.082 -13.585 39.071 1.00 98.38 82 ALA A O 1
ATOM 648 N N . GLU A 1 83 ? -27.192 -12.876 39.190 1.00 98.31 83 GLU A N 1
ATOM 649 C CA . GLU A 1 83 ? -27.388 -12.856 37.733 1.00 98.31 83 GLU A CA 1
ATOM 650 C C . GLU A 1 83 ? -26.595 -11.736 37.047 1.00 98.31 83 GLU A C 1
ATOM 652 O O . GLU A 1 83 ? -26.062 -11.942 35.956 1.00 98.31 83 GLU A O 1
ATOM 657 N N . LEU A 1 84 ? -26.554 -10.546 37.652 1.00 98.50 84 LEU A N 1
ATOM 658 C CA . LEU A 1 84 ? -25.811 -9.404 37.124 1.00 98.50 84 LEU A CA 1
ATOM 659 C C . LEU A 1 84 ? -24.303 -9.629 37.214 1.00 98.50 84 LEU A C 1
ATOM 661 O O . LEU A 1 84 ? -23.614 -9.333 36.247 1.00 98.50 84 LEU A O 1
ATOM 665 N N . GLU A 1 85 ? -23.821 -10.207 38.310 1.00 98.31 85 GLU A N 1
ATOM 666 C CA . GLU A 1 85 ? -22.416 -10.576 38.505 1.00 98.31 85 GLU A CA 1
ATOM 667 C C . GLU A 1 85 ? -21.963 -11.583 37.442 1.00 98.31 85 GLU A C 1
ATOM 669 O O . GLU A 1 85 ? -21.041 -11.305 36.685 1.00 98.31 85 GLU A O 1
ATOM 674 N N . LYS A 1 86 ? -22.730 -12.659 37.215 1.00 98.44 86 LYS A N 1
ATOM 675 C CA . LYS A 1 86 ? -22.450 -13.609 36.120 1.00 98.44 86 LYS A CA 1
ATOM 676 C C . LYS A 1 86 ? -22.407 -12.955 34.737 1.00 98.44 86 LYS A C 1
ATOM 678 O O . LYS A 1 86 ? -21.624 -13.360 33.880 1.00 98.44 86 LYS A O 1
ATOM 683 N N . ARG A 1 87 ? -23.288 -11.983 34.472 1.00 98.44 87 ARG A N 1
ATOM 684 C CA . ARG A 1 87 ? -23.290 -11.240 33.199 1.00 98.44 87 ARG A CA 1
ATOM 685 C C . ARG A 1 87 ? -22.089 -10.311 33.092 1.00 98.44 87 ARG A C 1
ATOM 687 O O . ARG A 1 87 ? -21.555 -10.168 31.997 1.00 98.44 87 ARG A O 1
ATOM 694 N N . PHE A 1 88 ? -21.711 -9.676 34.194 1.00 98.56 88 PHE A N 1
ATOM 695 C CA . PHE A 1 88 ? -20.539 -8.823 34.273 1.00 98.56 88 PHE A CA 1
ATOM 696 C C . PHE A 1 88 ? -19.278 -9.634 33.966 1.00 98.56 88 PHE A C 1
ATOM 698 O O . PHE A 1 88 ? -18.582 -9.296 33.013 1.00 98.56 88 PHE A O 1
ATOM 705 N N . ASP A 1 89 ? -19.084 -10.769 34.639 1.00 98.25 89 ASP A N 1
ATOM 706 C CA . ASP A 1 89 ? -17.941 -11.662 34.413 1.00 98.25 89 ASP A CA 1
ATOM 707 C C . ASP A 1 89 ? -17.874 -12.143 32.955 1.00 98.25 89 ASP A C 1
ATOM 709 O O . ASP A 1 89 ? -16.830 -12.071 32.306 1.00 98.25 89 ASP A O 1
ATOM 713 N N . ALA A 1 90 ? -19.011 -12.565 32.388 1.00 98.31 90 ALA A N 1
ATOM 714 C CA . ALA A 1 90 ? -19.078 -12.995 30.992 1.00 98.31 90 ALA A CA 1
ATOM 715 C C . ALA A 1 90 ? -18.766 -11.860 29.999 1.00 98.31 90 ALA A C 1
ATOM 717 O O . ALA A 1 90 ? -18.174 -12.101 28.944 1.00 98.31 90 ALA A O 1
ATOM 718 N N . ASN A 1 91 ? -19.181 -10.628 30.302 1.00 98.44 91 ASN A N 1
ATOM 719 C CA . ASN A 1 91 ? -18.879 -9.467 29.471 1.00 98.44 91 ASN A CA 1
ATOM 720 C C . ASN A 1 91 ? -17.404 -9.070 29.572 1.00 98.44 91 ASN A C 1
ATOM 722 O O . ASN A 1 91 ? -16.817 -8.768 28.537 1.00 98.44 91 ASN A O 1
ATOM 726 N N . GLU A 1 92 ? -16.799 -9.131 30.759 1.00 98.44 92 GLU A N 1
ATOM 727 C CA . GLU A 1 92 ? -15.363 -8.893 30.944 1.00 98.44 92 GLU A CA 1
ATOM 728 C C . GLU A 1 92 ? -14.533 -9.867 30.101 1.00 98.44 92 GLU A C 1
ATOM 730 O O . GLU A 1 92 ? -13.654 -9.435 29.354 1.00 98.44 92 GLU A O 1
ATOM 735 N N . THR A 1 93 ? -14.874 -11.164 30.106 1.00 98.25 93 THR A N 1
ATOM 736 C CA . THR A 1 93 ? -14.213 -12.149 29.231 1.00 98.25 93 THR A CA 1
ATOM 737 C C . THR A 1 93 ? -14.392 -11.808 27.750 1.00 98.25 93 THR A C 1
ATOM 739 O O . THR A 1 93 ? -13.420 -11.774 27.002 1.00 98.25 93 THR A O 1
ATOM 742 N N . ARG A 1 94 ? -15.615 -11.480 27.307 1.00 98.12 94 ARG A N 1
ATOM 743 C CA . ARG A 1 94 ? -15.872 -11.116 25.898 1.00 98.12 94 ARG A CA 1
ATOM 744 C C . ARG A 1 94 ? -15.112 -9.869 25.462 1.00 98.12 94 ARG A C 1
ATOM 746 O O . ARG A 1 94 ? -14.654 -9.806 24.325 1.00 98.12 94 ARG A O 1
ATOM 753 N N . ILE A 1 95 ? -15.008 -8.869 26.335 1.00 98.38 95 ILE A N 1
ATOM 754 C CA . ILE A 1 95 ? -14.269 -7.634 26.062 1.00 98.38 95 ILE A CA 1
ATOM 755 C C . ILE A 1 95 ? -12.773 -7.930 25.966 1.00 98.38 95 ILE A C 1
ATOM 757 O O . ILE A 1 95 ? -12.125 -7.430 25.046 1.00 98.38 95 ILE A O 1
ATOM 761 N N . ALA A 1 96 ? -12.231 -8.749 26.870 1.00 97.94 96 ALA A N 1
ATOM 762 C CA . ALA A 1 96 ? -10.839 -9.181 26.814 1.00 97.94 96 ALA A CA 1
ATOM 763 C C . ALA A 1 96 ? -10.538 -9.928 25.502 1.00 97.94 96 ALA A C 1
ATOM 765 O O . ALA A 1 96 ? -9.632 -9.526 24.771 1.00 97.94 96 ALA A O 1
ATOM 766 N N . ASP A 1 97 ? -11.367 -10.911 25.138 1.00 98.12 97 ASP A N 1
ATOM 767 C CA . ASP A 1 97 ? -11.240 -11.668 23.887 1.00 98.12 97 ASP A CA 1
ATOM 768 C C . ASP A 1 97 ? -11.337 -10.760 22.652 1.00 98.12 97 ASP A C 1
ATOM 770 O O . ASP A 1 97 ? -10.564 -10.893 21.703 1.00 98.12 97 ASP A O 1
ATOM 774 N N . ALA A 1 98 ? -12.290 -9.823 22.637 1.00 98.00 98 ALA A N 1
ATOM 775 C CA . ALA A 1 98 ? -12.470 -8.896 21.523 1.00 98.00 98 ALA A CA 1
ATOM 776 C C . ALA A 1 98 ? -11.266 -7.956 21.361 1.00 98.00 98 ALA A C 1
ATOM 778 O O . ALA A 1 98 ? -10.823 -7.718 20.237 1.00 98.00 98 ALA A O 1
ATOM 779 N N . ARG A 1 99 ? -10.708 -7.455 22.471 1.00 96.38 99 ARG A N 1
ATOM 780 C CA . ARG A 1 99 ? -9.490 -6.631 22.466 1.00 96.38 99 ARG A CA 1
ATOM 781 C C . ARG A 1 99 ? -8.281 -7.416 21.973 1.00 96.38 99 ARG A C 1
ATOM 783 O O . ARG A 1 99 ? -7.522 -6.889 21.164 1.00 96.38 99 ARG A O 1
ATOM 790 N N . GLN A 1 100 ? -8.129 -8.666 22.407 1.00 97.19 100 GLN A N 1
ATOM 791 C CA . GLN A 1 100 ? -7.056 -9.533 21.931 1.00 97.19 100 GLN A CA 1
ATOM 792 C C . GLN A 1 100 ? -7.168 -9.768 20.419 1.00 97.19 100 GLN A C 1
ATOM 794 O O . GLN A 1 100 ? -6.211 -9.504 19.696 1.00 97.19 100 GLN A O 1
ATOM 799 N N . ARG A 1 101 ? -8.351 -10.149 19.919 1.00 96.31 101 ARG A N 1
ATOM 800 C CA . ARG A 1 101 ? -8.586 -10.338 18.475 1.00 96.31 101 ARG A CA 1
ATOM 801 C C . ARG A 1 101 ? -8.331 -9.068 17.672 1.00 96.31 101 ARG A C 1
ATOM 803 O O . ARG A 1 101 ? -7.813 -9.144 16.563 1.00 96.31 101 ARG A O 1
ATOM 810 N N . LEU A 1 102 ? -8.724 -7.907 18.195 1.00 93.19 102 LEU A N 1
ATOM 811 C CA . LEU A 1 102 ? -8.444 -6.627 17.548 1.00 93.19 102 LEU A CA 1
ATOM 812 C C . LEU A 1 102 ? -6.934 -6.384 17.456 1.00 93.19 102 LEU A C 1
ATOM 814 O O . LEU A 1 102 ? -6.451 -6.037 16.385 1.00 93.19 102 LEU A O 1
ATOM 818 N N . SER A 1 103 ? -6.197 -6.610 18.545 1.00 90.69 103 SER A N 1
ATOM 819 C CA . SER A 1 103 ? -4.737 -6.471 18.584 1.00 90.69 103 SER A CA 1
ATOM 820 C C . SER A 1 103 ? -4.042 -7.410 17.593 1.00 90.69 103 SER A C 1
ATOM 822 O O . SER A 1 103 ? -3.205 -6.969 16.812 1.00 90.69 103 SER A O 1
ATOM 824 N N . GLU A 1 104 ? -4.439 -8.685 17.559 1.00 94.00 104 GLU A N 1
ATOM 825 C CA . GLU A 1 104 ? -3.923 -9.678 16.607 1.00 94.00 104 GLU A CA 1
ATOM 826 C C . GLU A 1 104 ? -4.177 -9.252 15.154 1.00 94.00 104 GLU A C 1
ATOM 828 O O . GLU A 1 104 ? -3.273 -9.290 14.319 1.00 94.00 104 GLU A O 1
ATOM 833 N N . LYS A 1 105 ? -5.395 -8.782 14.853 1.00 91.38 105 LYS A N 1
ATOM 834 C CA . LYS A 1 105 ? -5.754 -8.290 13.517 1.00 91.38 105 LYS A CA 1
ATOM 835 C C . LYS A 1 105 ? -4.989 -7.030 13.127 1.00 91.38 105 LYS A C 1
ATOM 837 O O . LYS A 1 105 ? -4.582 -6.925 11.977 1.00 91.38 105 LYS A O 1
ATOM 842 N N . LEU A 1 106 ? -4.792 -6.094 14.054 1.00 87.31 106 LEU A N 1
ATOM 843 C CA . LEU A 1 106 ? -3.986 -4.898 13.813 1.00 87.31 106 LEU A CA 1
ATOM 844 C C . LEU A 1 106 ? -2.520 -5.261 13.575 1.00 87.31 106 LEU A C 1
ATOM 846 O O . LEU A 1 106 ? -1.925 -4.734 12.647 1.00 87.31 106 LEU A O 1
ATOM 850 N N . GLY A 1 107 ? -1.961 -6.195 14.348 1.00 88.81 107 GLY A N 1
ATOM 851 C CA . GLY A 1 107 ? -0.602 -6.695 14.131 1.00 88.81 107 GLY A CA 1
ATOM 852 C C . GLY A 1 107 ? -0.428 -7.304 12.738 1.00 88.81 107 GLY A C 1
ATOM 853 O O . GLY A 1 107 ? 0.472 -6.906 12.004 1.00 88.81 107 GLY A O 1
ATOM 854 N N . SER A 1 108 ? -1.342 -8.196 12.343 1.00 90.56 108 SER A N 1
ATOM 855 C CA . SER A 1 108 ? -1.348 -8.788 10.998 1.00 90.56 108 SER A CA 1
ATOM 856 C C . SER A 1 108 ? -1.527 -7.737 9.896 1.00 90.56 108 SER A C 1
ATOM 858 O O . SER A 1 108 ? -0.866 -7.810 8.864 1.00 90.56 108 SER A O 1
ATOM 860 N N . LEU A 1 109 ? -2.386 -6.736 10.106 1.00 87.69 109 LEU A N 1
ATOM 861 C CA . LEU A 1 109 ? -2.585 -5.660 9.138 1.00 87.69 109 LEU A CA 1
ATOM 862 C C . LEU A 1 109 ? -1.329 -4.792 8.987 1.00 87.69 109 LEU A C 1
ATOM 864 O O . LEU A 1 109 ? -0.959 -4.463 7.866 1.00 87.69 109 LEU A O 1
ATOM 868 N N . THR A 1 110 ? -0.648 -4.463 10.086 1.00 86.25 110 THR A N 1
ATOM 869 C CA . THR A 1 110 ? 0.619 -3.717 10.061 1.00 86.25 110 THR A CA 1
ATOM 870 C C . THR A 1 110 ? 1.703 -4.471 9.291 1.00 86.25 110 THR A C 1
ATOM 872 O O . THR A 1 110 ? 2.450 -3.853 8.539 1.00 86.25 110 THR A O 1
ATOM 875 N N . GLU A 1 111 ? 1.772 -5.799 9.419 1.00 90.75 111 GLU A N 1
ATOM 876 C CA . GLU A 1 111 ? 2.695 -6.628 8.632 1.00 90.75 111 GLU A CA 1
ATOM 877 C C . GLU A 1 111 ? 2.382 -6.547 7.129 1.00 90.75 111 GLU A C 1
ATOM 879 O O . GLU A 1 111 ? 3.267 -6.253 6.322 1.00 90.75 111 GLU A O 1
ATOM 884 N N . LEU A 1 112 ? 1.108 -6.712 6.753 1.00 90.50 112 LEU A N 1
ATOM 885 C CA . LEU A 1 112 ? 0.668 -6.596 5.359 1.00 90.50 112 LEU A CA 1
ATOM 886 C C . LEU A 1 112 ? 0.948 -5.204 4.775 1.00 90.50 112 LEU A C 1
ATOM 888 O O . LEU A 1 112 ? 1.394 -5.094 3.634 1.00 90.50 112 LEU A O 1
ATOM 892 N N . LEU A 1 113 ? 0.724 -4.140 5.551 1.00 88.81 113 LEU A N 1
ATOM 893 C CA . LEU A 1 113 ? 1.039 -2.771 5.139 1.00 88.81 113 LEU A CA 1
ATOM 894 C C . LEU A 1 113 ? 2.545 -2.535 5.029 1.00 88.81 113 LEU A C 1
ATOM 896 O O . LEU A 1 113 ? 2.975 -1.812 4.133 1.00 88.81 113 LEU A O 1
ATOM 900 N N . GLY A 1 114 ? 3.357 -3.176 5.870 1.00 90.88 114 GLY A N 1
ATOM 901 C CA . GLY A 1 114 ? 4.811 -3.173 5.730 1.00 90.88 114 GLY A CA 1
ATOM 902 C C . GLY A 1 114 ? 5.254 -3.778 4.397 1.00 90.88 114 GLY A C 1
ATOM 903 O O . GLY A 1 114 ? 6.043 -3.170 3.675 1.00 90.88 114 GLY A O 1
ATOM 904 N N . HIS A 1 115 ? 4.686 -4.928 4.021 1.00 92.56 115 HIS A N 1
ATOM 905 C CA . HIS A 1 115 ? 4.978 -5.578 2.738 1.00 92.56 115 HIS A CA 1
ATOM 906 C C . HIS A 1 115 ? 4.509 -4.730 1.551 1.00 92.56 115 HIS A C 1
ATOM 908 O O . HIS A 1 115 ? 5.239 -4.586 0.572 1.00 92.56 115 HIS A O 1
ATOM 914 N N . LEU A 1 116 ? 3.322 -4.125 1.652 1.00 93.12 116 LEU A N 1
ATOM 915 C CA . LEU A 1 116 ? 2.816 -3.190 0.650 1.00 93.12 116 LEU A CA 1
ATOM 916 C C . LEU A 1 116 ? 3.747 -1.985 0.488 1.00 93.12 116 LEU A C 1
ATOM 918 O O . LEU A 1 116 ? 4.047 -1.602 -0.634 1.00 93.12 116 LEU A O 1
ATOM 922 N N . THR A 1 117 ? 4.222 -1.410 1.593 1.00 93.44 117 THR A N 1
ATOM 923 C CA . THR A 1 117 ? 5.123 -0.249 1.588 1.00 93.44 117 THR A CA 1
ATOM 924 C C . THR A 1 117 ? 6.457 -0.594 0.927 1.00 93.44 117 THR A C 1
ATOM 926 O O . THR A 1 117 ? 6.955 0.185 0.118 1.00 93.44 117 THR A O 1
ATOM 929 N N . ALA A 1 118 ? 7.014 -1.775 1.219 1.00 94.75 118 ALA A N 1
ATOM 930 C CA . ALA A 1 118 ? 8.234 -2.262 0.579 1.00 94.75 118 ALA A CA 1
ATOM 931 C C . ALA A 1 118 ? 8.038 -2.468 -0.932 1.00 94.75 118 ALA A C 1
ATOM 933 O O . ALA A 1 118 ? 8.779 -1.896 -1.729 1.00 94.75 118 ALA A O 1
ATOM 934 N N . ALA A 1 119 ? 6.989 -3.196 -1.329 1.00 95.62 119 ALA A N 1
ATOM 935 C CA . ALA A 1 119 ? 6.678 -3.449 -2.735 1.00 95.62 119 ALA A CA 1
ATOM 936 C C . ALA A 1 119 ? 6.373 -2.156 -3.512 1.00 95.62 119 ALA A C 1
ATOM 938 O O . ALA A 1 119 ? 6.813 -1.988 -4.647 1.00 95.62 119 ALA A O 1
ATOM 939 N N . ALA A 1 120 ? 5.648 -1.216 -2.902 1.00 95.81 120 ALA A N 1
ATOM 940 C CA . ALA A 1 120 ? 5.384 0.093 -3.484 1.00 95.81 120 ALA A CA 1
ATOM 941 C C . ALA A 1 120 ? 6.667 0.929 -3.607 1.00 95.81 120 ALA A C 1
ATOM 943 O O . ALA A 1 120 ? 6.835 1.629 -4.601 1.00 95.81 120 ALA A O 1
ATOM 944 N N . GLY A 1 121 ? 7.593 0.837 -2.647 1.00 96.12 121 GLY A N 1
ATOM 945 C CA . GLY A 1 121 ? 8.907 1.478 -2.727 1.00 96.12 121 GLY A CA 1
ATOM 946 C C . GLY A 1 121 ? 9.736 0.966 -3.906 1.00 96.12 121 GLY A C 1
ATOM 947 O O . GLY A 1 121 ? 10.231 1.763 -4.701 1.00 96.12 121 GLY A O 1
ATOM 948 N N . GLU A 1 122 ? 9.810 -0.355 -4.073 1.00 95.44 122 GLU A N 1
ATOM 949 C CA . GLU A 1 122 ? 10.478 -0.988 -5.218 1.00 95.44 122 GLU A CA 1
ATOM 950 C C . GLU A 1 122 ? 9.830 -0.583 -6.549 1.00 95.44 122 GLU A C 1
ATOM 952 O O . GLU A 1 122 ? 10.520 -0.203 -7.496 1.00 95.44 122 GLU A O 1
ATOM 957 N N . ALA A 1 123 ? 8.496 -0.601 -6.611 1.00 95.56 123 ALA A N 1
ATOM 958 C CA . ALA A 1 123 ? 7.748 -0.190 -7.792 1.00 95.56 123 ALA A CA 1
ATOM 959 C C . ALA A 1 123 ? 7.963 1.290 -8.127 1.00 95.56 123 ALA A C 1
ATOM 961 O O . ALA A 1 123 ? 8.147 1.626 -9.291 1.00 95.56 123 ALA A O 1
ATOM 962 N N . ARG A 1 124 ? 7.994 2.177 -7.126 1.00 95.12 124 ARG A N 1
ATOM 963 C CA . ARG A 1 124 ? 8.281 3.607 -7.307 1.00 95.12 124 ARG A CA 1
ATOM 964 C C . ARG A 1 124 ? 9.641 3.815 -7.974 1.00 95.12 124 ARG A C 1
ATOM 966 O O . ARG A 1 124 ? 9.740 4.593 -8.923 1.00 95.12 124 ARG A O 1
ATOM 973 N N . ASP A 1 125 ? 10.668 3.123 -7.488 1.00 93.38 125 ASP A N 1
ATOM 974 C CA . ASP A 1 125 ? 12.026 3.222 -8.028 1.00 93.38 125 ASP A CA 1
ATOM 975 C C . ASP A 1 125 ? 12.104 2.620 -9.443 1.00 93.38 125 ASP A C 1
ATOM 977 O O . ASP A 1 125 ? 12.713 3.209 -10.343 1.00 93.38 125 ASP A O 1
ATOM 981 N N . GLY A 1 126 ? 11.412 1.500 -9.677 1.00 93.06 126 GLY A N 1
ATOM 982 C CA . GLY A 1 126 ? 11.265 0.889 -11.000 1.00 93.06 126 GLY A CA 1
ATOM 983 C C . GLY A 1 126 ? 10.556 1.803 -12.005 1.00 93.06 126 GLY A C 1
ATOM 984 O O . GLY A 1 126 ? 11.089 2.070 -13.078 1.00 93.06 126 GLY A O 1
ATOM 985 N N . PHE A 1 127 ? 9.397 2.358 -11.648 1.00 94.56 127 PHE A N 1
ATOM 986 C CA . PHE A 1 127 ? 8.639 3.289 -12.489 1.00 94.56 127 PHE A CA 1
ATOM 987 C C . PHE A 1 127 ? 9.434 4.552 -12.817 1.00 94.56 127 PHE A C 1
ATOM 989 O O . PHE A 1 127 ? 9.383 5.024 -13.949 1.00 94.56 127 PHE A O 1
ATOM 996 N N . GLY A 1 128 ? 10.158 5.109 -11.839 1.00 91.44 128 GLY A N 1
ATOM 997 C CA . GLY A 1 128 ? 10.943 6.328 -12.033 1.00 91.44 128 GLY A CA 1
ATOM 998 C C . GLY A 1 128 ? 12.155 6.128 -12.944 1.00 91.44 128 GLY A C 1
ATOM 999 O O . GLY A 1 128 ? 12.498 7.025 -13.715 1.00 91.44 128 GLY A O 1
ATOM 1000 N N . SER A 1 129 ? 12.791 4.956 -12.875 1.00 91.31 129 SER A N 1
ATOM 1001 C CA . SER A 1 129 ? 13.976 4.636 -13.678 1.00 91.31 129 SER A CA 1
ATOM 1002 C C . SER A 1 129 ? 13.661 4.016 -15.042 1.00 91.31 129 SER A C 1
ATOM 1004 O O . SER A 1 129 ? 14.496 4.090 -15.939 1.00 91.31 129 SER A O 1
ATOM 1006 N N . SER A 1 130 ? 12.467 3.460 -15.238 1.00 92.94 130 SER A N 1
ATOM 1007 C CA . SER A 1 130 ? 12.065 2.817 -16.492 1.00 92.94 130 SER A CA 1
ATOM 1008 C C . SER A 1 130 ? 11.934 3.793 -17.669 1.00 92.94 130 SER A C 1
ATOM 1010 O O . SER A 1 130 ? 11.436 4.908 -17.526 1.00 92.94 130 SER A O 1
ATOM 1012 N N . LEU A 1 131 ? 12.278 3.343 -18.883 1.00 92.81 131 LEU A N 1
ATOM 1013 C CA . LEU A 1 131 ? 12.047 4.098 -20.129 1.00 92.81 131 LEU A CA 1
ATOM 1014 C C . LEU A 1 131 ? 10.571 4.381 -20.401 1.00 92.81 131 LEU A C 1
ATOM 1016 O O . LEU A 1 131 ? 10.238 5.362 -21.067 1.00 92.81 131 LEU A O 1
ATOM 1020 N N . SER A 1 132 ? 9.677 3.537 -19.885 1.00 93.31 132 SER A N 1
ATOM 1021 C CA . SER A 1 132 ? 8.235 3.756 -19.987 1.00 93.31 132 SER A CA 1
ATOM 1022 C C . SER A 1 132 ? 7.805 5.029 -19.239 1.00 93.31 132 SER A C 1
ATOM 1024 O O . SER A 1 132 ? 6.726 5.552 -19.499 1.00 93.31 132 SER A O 1
ATOM 1026 N N . ALA A 1 133 ? 8.640 5.586 -18.344 1.00 92.00 133 ALA A N 1
ATOM 1027 C CA . ALA A 1 133 ? 8.400 6.861 -17.665 1.00 92.00 133 ALA A CA 1
ATOM 1028 C C . ALA A 1 133 ? 8.085 8.011 -18.626 1.00 92.00 133 ALA A C 1
ATOM 1030 O O . ALA A 1 133 ? 7.185 8.803 -18.344 1.00 92.00 133 ALA A O 1
ATOM 1031 N N . VAL A 1 134 ? 8.761 8.053 -19.777 1.00 91.94 134 VAL A N 1
ATOM 1032 C CA . VAL A 1 134 ? 8.569 9.097 -20.794 1.00 91.94 134 VAL A CA 1
ATOM 1033 C C . VAL A 1 134 ? 7.153 9.065 -21.376 1.00 91.94 134 VAL A C 1
ATOM 1035 O O . VAL A 1 134 ? 6.583 10.106 -21.686 1.00 91.94 134 VAL A O 1
ATOM 1038 N N . GLU A 1 135 ? 6.582 7.870 -21.510 1.00 90.69 135 GLU A N 1
ATOM 1039 C CA . GLU A 1 135 ? 5.272 7.652 -22.121 1.00 90.69 135 GLU A CA 1
ATOM 1040 C C . GLU A 1 135 ? 4.145 7.674 -21.082 1.00 90.69 135 GLU A C 1
ATOM 1042 O O . GLU A 1 135 ? 3.134 8.357 -21.232 1.00 90.69 135 GLU A O 1
ATOM 1047 N N . LEU A 1 136 ? 4.315 6.894 -20.017 1.00 91.38 136 LEU A N 1
ATOM 1048 C CA . LEU A 1 136 ? 3.287 6.636 -19.018 1.00 91.38 136 LEU A CA 1
ATOM 1049 C C . LEU A 1 136 ? 3.208 7.756 -17.961 1.00 91.38 136 LEU A C 1
ATOM 1051 O O . LEU A 1 136 ? 2.227 7.813 -17.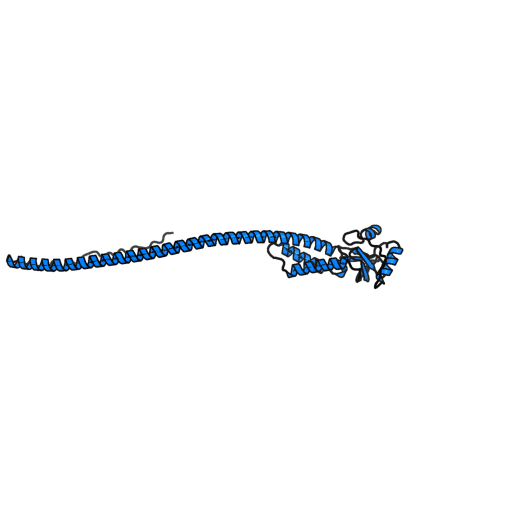221 1.00 91.38 136 LEU A O 1
ATOM 1055 N N . GLY A 1 137 ? 4.205 8.647 -17.913 1.00 88.81 137 GLY A N 1
ATOM 1056 C CA . GLY A 1 137 ? 4.221 9.866 -17.104 1.00 88.81 137 GLY A CA 1
ATOM 1057 C C . GLY A 1 137 ? 4.578 9.669 -15.626 1.00 88.81 137 GLY A C 1
ATOM 1058 O O . GLY A 1 137 ? 4.522 8.567 -15.079 1.00 88.81 137 GLY A O 1
ATOM 1059 N N . ALA A 1 138 ? 4.926 10.774 -14.958 1.00 87.38 138 ALA A N 1
ATOM 1060 C CA . ALA A 1 138 ? 5.357 10.784 -13.555 1.00 87.38 138 ALA A CA 1
ATOM 1061 C C . ALA A 1 138 ? 4.214 10.592 -12.538 1.00 87.38 138 ALA A C 1
ATOM 1063 O O . ALA A 1 138 ? 4.470 10.214 -11.397 1.00 87.38 138 ALA A O 1
ATOM 1064 N N . ALA A 1 139 ? 2.953 10.776 -12.947 1.00 90.38 139 ALA A N 1
ATOM 1065 C CA . ALA A 1 139 ? 1.793 10.679 -12.056 1.00 90.38 139 ALA A CA 1
ATOM 1066 C C . ALA A 1 139 ? 1.708 9.325 -11.325 1.00 90.38 139 ALA A C 1
ATOM 1068 O O . ALA A 1 139 ? 1.322 9.268 -10.161 1.00 90.38 139 ALA A O 1
ATOM 1069 N N . ARG A 1 140 ? 2.127 8.223 -11.964 1.00 92.25 140 ARG A N 1
ATOM 1070 C CA . ARG A 1 140 ? 2.157 6.901 -11.313 1.00 92.25 140 ARG A CA 1
ATOM 1071 C C . ARG A 1 140 ? 3.156 6.823 -10.157 1.00 92.25 140 ARG A C 1
ATOM 1073 O O . ARG A 1 140 ? 2.885 6.164 -9.155 1.00 92.25 140 ARG A O 1
ATOM 1080 N N . VAL A 1 141 ? 4.279 7.536 -10.257 1.00 93.56 141 VAL A N 1
ATOM 1081 C CA . VAL A 1 141 ? 5.270 7.649 -9.177 1.00 93.56 141 VAL A CA 1
ATOM 1082 C C . VAL A 1 141 ? 4.673 8.451 -8.022 1.00 93.56 141 VAL A C 1
ATOM 1084 O O . VAL A 1 141 ? 4.739 8.004 -6.881 1.00 93.56 141 VAL A O 1
ATOM 1087 N N . GLU A 1 142 ? 4.022 9.578 -8.314 1.00 93.62 142 GLU A N 1
ATOM 1088 C CA . GLU A 1 142 ? 3.354 10.421 -7.310 1.00 93.62 142 GLU A CA 1
ATOM 1089 C C . GLU A 1 142 ? 2.246 9.660 -6.565 1.00 93.62 142 GLU A C 1
ATOM 1091 O O . GLU A 1 142 ? 2.205 9.663 -5.334 1.00 93.62 142 GLU A O 1
ATOM 1096 N N . HIS A 1 143 ? 1.392 8.929 -7.288 1.00 93.25 143 HIS A N 1
ATOM 1097 C CA . HIS A 1 143 ? 0.359 8.085 -6.683 1.00 93.25 143 HIS A CA 1
ATOM 1098 C C . HIS A 1 143 ? 0.951 6.969 -5.810 1.00 93.25 143 HIS A C 1
ATOM 1100 O O . HIS A 1 143 ? 0.415 6.672 -4.741 1.00 93.25 143 HIS A O 1
ATOM 1106 N N . THR A 1 144 ? 2.067 6.369 -6.233 1.00 95.06 144 THR A N 1
ATOM 1107 C CA . THR A 1 144 ? 2.756 5.330 -5.454 1.00 95.06 144 THR A CA 1
ATOM 1108 C C . THR A 1 144 ? 3.383 5.912 -4.183 1.00 95.06 144 THR A C 1
ATOM 1110 O O . THR A 1 144 ? 3.306 5.292 -3.126 1.00 95.06 144 THR A O 1
ATOM 1113 N N . VAL A 1 145 ? 3.927 7.133 -4.238 1.00 94.94 145 VAL A N 1
ATOM 1114 C CA . VAL A 1 145 ? 4.406 7.857 -3.046 1.00 94.94 145 VAL A CA 1
ATOM 1115 C C . VAL A 1 145 ? 3.261 8.117 -2.068 1.00 94.94 145 VAL A C 1
ATOM 1117 O O . VAL A 1 145 ? 3.392 7.794 -0.890 1.00 94.94 145 VAL A O 1
ATOM 1120 N N . ALA A 1 146 ? 2.112 8.598 -2.546 1.00 93.31 146 ALA A N 1
ATOM 1121 C CA . ALA A 1 146 ? 0.946 8.817 -1.690 1.00 93.31 146 ALA A CA 1
ATOM 1122 C C . ALA A 1 146 ? 0.435 7.512 -1.041 1.00 93.31 146 ALA A C 1
ATOM 1124 O O . ALA A 1 146 ? -0.014 7.513 0.107 1.00 93.31 146 ALA A O 1
ATOM 1125 N N . LEU A 1 147 ? 0.520 6.379 -1.750 1.00 93.81 147 LEU A N 1
ATOM 1126 C CA . LEU A 1 147 ? 0.203 5.062 -1.192 1.00 93.81 147 LEU A CA 1
ATOM 1127 C C . LEU A 1 147 ? 1.158 4.675 -0.053 1.00 93.81 147 LEU A C 1
ATOM 1129 O O . LEU A 1 147 ? 0.689 4.238 0.998 1.00 93.81 147 LEU A O 1
ATOM 1133 N N . ILE A 1 148 ? 2.468 4.850 -0.256 1.00 93.31 148 ILE A N 1
ATOM 1134 C CA . ILE A 1 148 ? 3.516 4.587 0.745 1.00 93.31 148 ILE A CA 1
ATOM 1135 C C . ILE A 1 148 ? 3.285 5.439 1.994 1.00 93.31 148 ILE A C 1
ATOM 1137 O O . ILE A 1 148 ? 3.330 4.919 3.106 1.00 93.31 148 ILE A O 1
ATOM 1141 N N . GLU A 1 149 ? 3.003 6.732 1.825 1.00 91.25 149 GLU A N 1
ATOM 1142 C CA . GLU A 1 149 ? 2.763 7.652 2.941 1.00 91.25 149 GLU A CA 1
ATOM 1143 C C . GLU A 1 149 ? 1.555 7.228 3.780 1.00 91.25 149 GLU A C 1
ATOM 1145 O O . GLU A 1 149 ? 1.649 7.167 5.008 1.00 91.25 149 GLU A O 1
ATOM 1150 N N . ARG A 1 150 ? 0.441 6.854 3.135 1.00 89.38 150 ARG A N 1
ATOM 1151 C CA . ARG A 1 150 ? -0.740 6.340 3.843 1.00 89.38 150 ARG A CA 1
ATOM 1152 C C . ARG A 1 150 ? -0.427 5.032 4.563 1.00 89.38 150 ARG A C 1
ATOM 1154 O O . ARG A 1 150 ? -0.611 4.955 5.775 1.00 89.38 150 ARG A O 1
ATOM 1161 N N . ALA A 1 151 ? 0.124 4.045 3.853 1.00 86.75 151 ALA A N 1
ATOM 1162 C CA . ALA A 1 151 ? 0.457 2.733 4.412 1.00 86.75 151 ALA A CA 1
ATOM 1163 C C . ALA A 1 151 ? 1.460 2.814 5.580 1.00 86.75 151 ALA A C 1
ATOM 1165 O O . ALA A 1 151 ? 1.335 2.064 6.548 1.00 86.75 151 ALA A O 1
ATOM 1166 N N . GLY A 1 152 ? 2.416 3.746 5.514 1.00 82.88 152 GLY A N 1
ATOM 1167 C CA . GLY A 1 152 ? 3.437 3.972 6.537 1.00 82.88 152 GLY A CA 1
ATOM 1168 C C . GLY A 1 152 ? 2.989 4.842 7.716 1.00 82.88 152 GLY A C 1
ATOM 1169 O O . GLY A 1 152 ? 3.634 4.813 8.763 1.00 82.88 152 GLY A O 1
ATOM 1170 N N . SER A 1 153 ? 1.889 5.595 7.589 1.00 78.25 153 SER A N 1
ATOM 1171 C CA . SER A 1 153 ? 1.403 6.491 8.651 1.00 78.25 153 SER A CA 1
ATOM 1172 C C . SER A 1 153 ? 0.946 5.751 9.915 1.00 78.25 153 SER A C 1
ATOM 1174 O O . SER A 1 153 ? 0.920 6.336 10.998 1.00 78.25 153 SER A O 1
ATOM 1176 N N . GLY A 1 154 ? 0.537 4.482 9.786 1.00 68.50 154 GLY A N 1
ATOM 1177 C CA . GLY A 1 154 ? -0.016 3.664 10.872 1.00 68.50 154 GLY A CA 1
ATOM 1178 C C . GLY A 1 154 ? -1.377 4.131 11.412 1.00 68.50 154 GLY A C 1
ATOM 1179 O O . GLY A 1 154 ? -1.957 3.452 12.258 1.00 68.50 154 GLY A O 1
ATOM 1180 N N . VAL A 1 155 ? -1.894 5.269 10.935 1.00 68.69 155 VAL A N 1
ATOM 1181 C CA . VAL A 1 155 ? -3.157 5.884 11.380 1.00 68.69 155 VAL A CA 1
ATOM 1182 C C . VAL A 1 155 ? -4.206 5.841 10.273 1.00 68.69 155 VAL A C 1
ATOM 1184 O O . VAL A 1 155 ? -5.377 5.584 10.549 1.00 68.69 155 VAL A O 1
ATOM 1187 N N . GLU A 1 156 ? -3.797 6.066 9.026 1.00 77.69 156 GLU A N 1
ATOM 1188 C CA . GLU A 1 156 ? -4.682 6.087 7.867 1.00 77.69 156 GLU A CA 1
ATOM 1189 C C . GLU A 1 156 ? -4.430 4.855 6.995 1.00 77.69 156 GLU A C 1
ATOM 1191 O O . GLU A 1 156 ? -3.302 4.566 6.609 1.00 77.69 156 GLU A O 1
ATOM 1196 N N . LEU A 1 157 ? -5.483 4.087 6.715 1.00 84.69 157 LEU A N 1
ATOM 1197 C CA . LEU A 1 157 ? -5.367 2.866 5.922 1.00 84.69 157 LEU A CA 1
ATOM 1198 C C . LEU A 1 157 ? -5.527 3.187 4.431 1.00 84.69 157 LEU A C 1
ATOM 1200 O O . LEU A 1 157 ? -6.462 3.910 4.077 1.00 84.69 157 LEU A O 1
ATOM 1204 N N . PRO A 1 158 ? -4.689 2.612 3.547 1.00 90.31 158 PRO A N 1
ATOM 1205 C CA . PRO A 1 158 ? -4.937 2.633 2.113 1.00 90.31 158 PRO A CA 1
ATOM 1206 C C . PRO A 1 158 ? -6.336 2.113 1.787 1.00 90.31 158 PRO A C 1
ATOM 1208 O O . PRO A 1 158 ? -6.790 1.104 2.338 1.00 90.31 158 PRO A O 1
ATOM 1211 N N . THR A 1 159 ? -7.021 2.794 0.878 1.00 91.44 159 THR A N 1
ATOM 1212 C CA . THR A 1 159 ? -8.330 2.354 0.399 1.00 91.44 159 THR A CA 1
ATOM 1213 C C . THR A 1 159 ? -8.173 1.247 -0.641 1.00 91.44 159 THR A C 1
ATOM 1215 O O . THR A 1 159 ? -7.121 1.099 -1.262 1.00 91.44 159 THR A O 1
ATOM 1218 N N . MET A 1 160 ? -9.244 0.488 -0.893 1.00 92.00 160 MET A N 1
ATOM 1219 C CA . MET A 1 160 ? -9.239 -0.515 -1.966 1.00 92.00 160 MET A CA 1
ATOM 1220 C C . MET A 1 160 ? -8.915 0.113 -3.331 1.00 92.00 160 MET A C 1
ATOM 1222 O O . MET A 1 160 ? -8.147 -0.455 -4.100 1.00 92.00 160 MET A O 1
ATOM 1226 N N . SER A 1 161 ? -9.421 1.323 -3.589 1.00 94.19 161 SER A N 1
ATOM 1227 C CA . SER A 1 161 ? -9.131 2.059 -4.823 1.00 94.19 161 SER A CA 1
ATOM 1228 C C . SER A 1 161 ? -7.642 2.382 -4.977 1.00 94.19 161 SER A C 1
ATOM 1230 O O . SER A 1 161 ? -7.140 2.382 -6.099 1.00 94.19 161 SER A O 1
ATOM 1232 N N . ASP A 1 162 ? -6.930 2.647 -3.877 1.00 93.00 162 ASP A N 1
ATOM 1233 C CA . ASP A 1 162 ? -5.487 2.896 -3.929 1.00 93.00 162 ASP A CA 1
ATOM 1234 C C . ASP A 1 162 ? -4.722 1.628 -4.337 1.00 93.00 162 ASP A C 1
ATOM 1236 O O . ASP A 1 162 ? -3.794 1.692 -5.144 1.00 93.00 162 ASP A O 1
ATOM 1240 N N . LEU A 1 163 ? -5.139 0.470 -3.812 1.00 93.56 163 LEU A N 1
ATOM 1241 C CA . LEU A 1 163 ? -4.542 -0.829 -4.136 1.00 93.56 163 LEU A CA 1
ATOM 1242 C C . LEU A 1 163 ? -4.818 -1.241 -5.585 1.00 93.56 163 LEU A C 1
ATOM 1244 O O . LEU A 1 163 ? -3.922 -1.736 -6.265 1.00 93.56 163 LEU A O 1
ATOM 1248 N N . GLU A 1 164 ? -6.040 -1.021 -6.068 1.00 95.56 164 GLU A N 1
ATOM 1249 C CA . GLU A 1 164 ? -6.425 -1.305 -7.452 1.00 95.56 164 GLU A CA 1
ATOM 1250 C C . GLU A 1 164 ? -5.639 -0.445 -8.442 1.00 95.56 164 GLU A C 1
ATOM 1252 O O . GLU A 1 164 ? -5.138 -0.965 -9.438 1.00 95.56 164 GLU A O 1
ATOM 1257 N N . ASN A 1 165 ? -5.468 0.847 -8.146 1.00 95.12 165 ASN A N 1
ATOM 1258 C CA . ASN A 1 165 ? -4.660 1.734 -8.975 1.00 95.12 165 ASN A CA 1
ATOM 1259 C C . ASN A 1 165 ? -3.185 1.303 -8.998 1.00 95.12 165 ASN A C 1
ATOM 1261 O O . ASN A 1 165 ? -2.568 1.248 -10.058 1.00 95.12 165 ASN A O 1
ATOM 1265 N N . PHE A 1 166 ? -2.626 0.927 -7.845 1.00 96.00 166 PHE A N 1
ATOM 1266 C CA . PHE A 1 166 ? -1.256 0.418 -7.772 1.00 96.00 166 PHE A CA 1
ATOM 1267 C C . PHE A 1 166 ? -1.069 -0.872 -8.582 1.00 96.00 166 PHE A C 1
ATOM 1269 O O . PHE A 1 166 ? -0.143 -0.985 -9.386 1.00 96.00 166 PHE A O 1
ATOM 1276 N N . TRP A 1 167 ? -1.986 -1.827 -8.425 1.00 95.31 167 TRP A N 1
ATOM 1277 C CA . TRP A 1 167 ? -1.999 -3.071 -9.194 1.00 95.31 167 TRP A CA 1
ATOM 1278 C C . TRP A 1 167 ? -2.152 -2.828 -10.702 1.00 95.31 167 TRP A C 1
ATOM 1280 O O . TRP A 1 167 ? -1.545 -3.529 -11.517 1.00 95.31 167 TRP A O 1
ATOM 1290 N N . TYR A 1 168 ? -2.954 -1.839 -11.089 1.00 96.44 168 TYR A N 1
ATOM 1291 C CA . TYR A 1 168 ? -3.107 -1.426 -12.478 1.00 96.44 168 TYR A CA 1
ATOM 1292 C C . TYR A 1 168 ? -1.798 -0.868 -13.054 1.00 96.44 168 TYR A C 1
ATOM 1294 O O . TYR A 1 168 ? -1.370 -1.316 -14.116 1.00 96.44 168 TYR A O 1
ATOM 1302 N N . GLU A 1 169 ? -1.119 0.039 -12.347 1.00 96.38 169 GLU A N 1
ATOM 1303 C CA . GLU A 1 169 ? 0.145 0.619 -12.824 1.00 96.38 169 GLU A CA 1
ATOM 1304 C C . GLU A 1 169 ? 1.269 -0.422 -12.915 1.00 96.38 169 GLU A C 1
ATOM 1306 O O . GLU A 1 169 ? 2.038 -0.409 -13.875 1.00 96.38 169 GLU A O 1
ATOM 1311 N N . LEU A 1 170 ? 1.322 -1.394 -11.996 1.00 96.06 170 LEU A N 1
ATOM 1312 C CA . LEU A 1 170 ? 2.248 -2.528 -12.102 1.00 96.06 170 LEU A CA 1
ATOM 1313 C C . LEU A 1 170 ? 2.025 -3.336 -13.385 1.00 96.06 170 LEU A C 1
ATOM 1315 O O . LEU A 1 170 ? 2.975 -3.665 -14.093 1.00 96.06 170 LEU A O 1
ATOM 1319 N N . GLN A 1 171 ? 0.771 -3.650 -13.712 1.00 95.88 171 GLN A N 1
ATOM 1320 C CA . GLN A 1 171 ? 0.453 -4.361 -14.952 1.00 95.88 171 GLN A CA 1
ATOM 1321 C C . GLN A 1 171 ? 0.749 -3.529 -16.189 1.00 95.88 171 GLN A C 1
ATOM 1323 O O . GLN A 1 171 ? 1.216 -4.070 -17.189 1.00 95.88 171 GLN A O 1
ATOM 1328 N N . ARG A 1 172 ? 0.496 -2.224 -16.121 1.00 95.12 172 ARG A N 1
ATOM 1329 C CA . ARG A 1 172 ? 0.790 -1.304 -17.211 1.00 95.12 172 ARG A CA 1
ATOM 1330 C C . ARG A 1 172 ? 2.293 -1.219 -17.476 1.00 95.12 172 ARG A C 1
ATOM 1332 O O . ARG A 1 172 ? 2.693 -1.254 -18.633 1.00 95.12 172 ARG A O 1
ATOM 1339 N N . GLU A 1 173 ? 3.120 -1.214 -16.432 1.00 95.12 173 GLU A N 1
ATOM 1340 C CA . GLU A 1 173 ? 4.580 -1.308 -16.550 1.00 95.12 173 GLU A CA 1
ATOM 1341 C C . GLU A 1 173 ? 5.025 -2.660 -17.131 1.00 95.12 173 GLU A C 1
ATOM 1343 O O . GLU A 1 173 ? 5.864 -2.697 -18.029 1.00 95.12 173 GLU A O 1
ATOM 1348 N N . MET A 1 174 ? 4.436 -3.778 -16.687 1.00 94.56 174 MET A N 1
ATOM 1349 C CA . MET A 1 174 ? 4.739 -5.103 -17.250 1.00 94.56 174 MET A CA 1
ATOM 1350 C C . MET A 1 174 ? 4.375 -5.201 -18.737 1.00 94.56 174 MET A C 1
ATOM 1352 O O . MET A 1 174 ? 5.149 -5.744 -19.524 1.00 94.56 174 MET A O 1
ATOM 1356 N N . ALA A 1 175 ? 3.216 -4.665 -19.129 1.00 95.50 175 ALA A N 1
ATOM 1357 C CA . ALA A 1 175 ? 2.790 -4.607 -20.523 1.00 95.50 175 ALA A CA 1
ATOM 1358 C C . ALA A 1 175 ? 3.744 -3.735 -21.349 1.00 95.50 175 ALA A C 1
ATOM 1360 O O . ALA A 1 175 ? 4.231 -4.181 -22.389 1.00 95.50 175 ALA A O 1
ATOM 1361 N N . ALA A 1 176 ? 4.103 -2.557 -20.827 1.00 94.31 176 ALA A N 1
ATOM 1362 C CA . ALA A 1 176 ? 5.098 -1.690 -21.440 1.00 94.31 176 ALA A CA 1
ATOM 1363 C C . ALA A 1 176 ? 6.443 -2.413 -21.618 1.00 94.31 176 ALA A C 1
ATOM 1365 O O . ALA A 1 176 ? 7.059 -2.325 -22.677 1.00 94.31 176 ALA A O 1
ATOM 1366 N N . GLY A 1 177 ? 6.891 -3.206 -20.645 1.00 93.62 177 GLY A N 1
ATOM 1367 C CA . GLY A 1 177 ? 8.130 -3.977 -20.766 1.00 93.62 177 GLY A CA 1
ATOM 1368 C C . GLY A 1 177 ? 8.144 -5.013 -21.892 1.00 93.62 177 GLY A C 1
ATOM 1369 O O . GLY A 1 177 ? 9.223 -5.347 -22.382 1.00 93.62 177 GLY A O 1
ATOM 1370 N N . GLY A 1 178 ? 6.977 -5.493 -22.327 1.00 92.50 178 GLY A N 1
ATOM 1371 C CA . GLY A 1 178 ? 6.846 -6.509 -23.373 1.00 92.50 178 GLY A CA 1
ATOM 1372 C C . GLY A 1 178 ? 6.576 -5.973 -24.779 1.00 92.50 178 GLY A C 1
ATOM 1373 O O . GLY A 1 178 ? 6.613 -6.753 -25.731 1.00 92.50 178 GLY A O 1
ATOM 1374 N N . GLU A 1 179 ? 6.293 -4.681 -24.934 1.00 94.25 179 GLU A N 1
ATOM 1375 C CA . GLU A 1 179 ? 5.844 -4.115 -26.207 1.00 94.25 179 GLU A CA 1
ATOM 1376 C C . GLU A 1 179 ? 6.907 -3.265 -26.913 1.00 94.25 179 GLU A C 1
ATOM 1378 O O . GLU A 1 179 ? 7.807 -2.682 -26.302 1.00 94.25 179 GLU A O 1
ATOM 1383 N N . VAL A 1 180 ? 6.767 -3.177 -28.236 1.00 95.00 180 VAL A N 1
ATOM 1384 C CA . VAL A 1 180 ? 7.438 -2.167 -29.055 1.00 95.00 180 VAL A CA 1
ATOM 1385 C C . VAL A 1 180 ? 6.404 -1.106 -29.384 1.00 95.00 180 VAL A C 1
ATOM 1387 O O . VAL A 1 180 ? 5.414 -1.406 -30.050 1.00 95.00 180 VAL A O 1
ATOM 1390 N N . HIS A 1 181 ? 6.616 0.116 -28.908 1.00 95.12 181 HIS A N 1
ATOM 1391 C CA . HIS A 1 181 ? 5.615 1.173 -28.995 1.00 95.12 181 HIS A CA 1
ATOM 1392 C C . HIS A 1 181 ? 6.207 2.468 -29.553 1.00 95.12 181 HIS A C 1
ATOM 1394 O O . HIS A 1 181 ? 7.297 2.888 -29.161 1.00 95.12 181 HIS A O 1
ATOM 1400 N N . ALA A 1 182 ? 5.486 3.085 -30.490 1.00 94.81 182 ALA A N 1
ATOM 1401 C CA . ALA A 1 182 ? 5.886 4.313 -31.164 1.00 94.81 182 ALA A CA 1
ATOM 1402 C C . ALA A 1 182 ? 5.049 5.496 -30.663 1.00 94.81 182 ALA A C 1
ATOM 1404 O O . ALA A 1 182 ? 3.821 5.424 -30.652 1.00 94.81 182 ALA A O 1
ATOM 1405 N N . PHE A 1 183 ? 5.702 6.590 -30.277 1.00 95.62 183 PHE A N 1
ATOM 1406 C CA . PHE A 1 183 ? 5.045 7.792 -29.760 1.00 95.62 183 PHE A CA 1
ATOM 1407 C C . PHE A 1 183 ? 5.900 9.045 -29.999 1.00 95.62 183 PHE A C 1
ATOM 1409 O O . PHE A 1 183 ? 7.046 8.962 -30.430 1.00 95.62 183 PHE A O 1
ATOM 1416 N N . GLU A 1 184 ? 5.340 10.225 -29.739 1.00 95.69 184 GLU A N 1
ATOM 1417 C CA . GLU A 1 184 ? 6.055 11.503 -29.836 1.00 95.69 184 GLU A CA 1
ATOM 1418 C C . GLU A 1 184 ? 6.659 11.889 -28.485 1.00 95.69 184 GLU A C 1
ATOM 1420 O O . GLU A 1 184 ? 5.948 11.951 -27.481 1.00 95.69 184 GLU A O 1
ATOM 1425 N N . ALA A 1 185 ? 7.952 12.215 -28.460 1.00 95.19 185 ALA A N 1
ATOM 1426 C CA . ALA A 1 185 ? 8.642 12.646 -27.247 1.00 95.19 185 ALA A CA 1
ATOM 1427 C C . ALA A 1 185 ? 9.580 13.831 -27.501 1.00 95.19 185 ALA A C 1
ATOM 1429 O O . ALA A 1 185 ? 10.118 14.006 -28.596 1.00 95.19 185 ALA A O 1
ATOM 1430 N N . SER A 1 186 ? 9.816 14.637 -26.463 1.00 95.00 186 SER A N 1
ATOM 1431 C CA . SER A 1 186 ? 10.821 15.703 -26.510 1.00 95.00 186 SER A CA 1
ATOM 1432 C C . SER A 1 186 ? 12.212 15.091 -26.386 1.00 95.00 186 SER A C 1
ATOM 1434 O O . SER A 1 186 ? 12.568 14.589 -25.321 1.00 95.00 186 SER A O 1
ATOM 1436 N N . VAL A 1 187 ? 13.022 15.210 -27.436 1.00 95.94 187 VAL A N 1
ATOM 1437 C CA . VAL A 1 187 ? 14.406 14.719 -27.460 1.00 95.94 187 VAL A CA 1
ATOM 1438 C C . VAL A 1 187 ? 15.381 15.894 -27.490 1.00 95.94 187 VAL A C 1
ATOM 1440 O O . VAL A 1 187 ? 15.209 16.840 -28.262 1.00 95.94 187 VAL A O 1
ATOM 1443 N N . VAL A 1 188 ? 16.405 15.830 -26.640 1.00 95.50 188 VAL A N 1
ATOM 1444 C CA . VAL A 1 188 ? 17.555 16.738 -26.622 1.00 95.50 188 VAL A CA 1
ATOM 1445 C C . VAL A 1 188 ? 18.582 16.240 -27.638 1.00 95.50 188 VAL A C 1
ATOM 1447 O O . VAL A 1 188 ? 19.108 15.132 -27.514 1.00 95.50 188 VAL A O 1
ATOM 1450 N N . ARG A 1 189 ? 18.874 17.052 -28.652 1.00 90.19 189 ARG A N 1
ATOM 1451 C CA . ARG A 1 189 ? 19.921 16.765 -29.639 1.00 90.19 189 ARG A CA 1
ATOM 1452 C C . ARG A 1 189 ? 21.317 17.088 -29.091 1.00 90.19 189 ARG A C 1
ATOM 1454 O O . ARG A 1 189 ? 21.431 17.836 -28.120 1.00 90.19 189 ARG A O 1
ATOM 1461 N N . PRO A 1 190 ? 22.394 16.597 -29.733 1.00 87.00 190 PRO A N 1
ATOM 1462 C CA . PRO A 1 190 ? 23.769 16.891 -29.317 1.00 87.00 190 PRO A CA 1
ATOM 1463 C C . PRO A 1 190 ? 24.127 18.387 -29.336 1.00 87.00 190 PRO A C 1
ATOM 1465 O O . PRO A 1 190 ? 25.052 18.806 -28.650 1.00 87.00 190 PRO A O 1
ATOM 1468 N N . ASP A 1 191 ? 23.390 19.200 -30.099 1.00 87.38 191 ASP A N 1
ATOM 1469 C CA . ASP A 1 191 ? 23.523 20.662 -30.134 1.00 87.38 191 ASP A CA 1
ATOM 1470 C C . ASP A 1 191 ? 22.812 21.377 -28.964 1.00 87.38 191 ASP A C 1
ATOM 1472 O O . ASP A 1 191 ? 22.834 22.604 -28.878 1.00 87.38 191 ASP A O 1
ATOM 1476 N N . GLY A 1 192 ? 22.172 20.623 -28.064 1.00 86.88 192 GLY A N 1
ATOM 1477 C CA . GLY A 1 192 ? 21.413 21.131 -26.921 1.00 86.88 192 GLY A CA 1
ATOM 1478 C C . GLY A 1 192 ? 19.988 21.580 -27.254 1.00 86.88 192 GLY A C 1
ATOM 1479 O O . GLY A 1 192 ? 19.241 21.952 -26.345 1.00 86.88 192 GLY A O 1
ATOM 1480 N N . SER A 1 193 ? 19.574 21.535 -28.524 1.00 91.81 193 SER A N 1
ATOM 1481 C CA . SER A 1 193 ? 18.207 21.870 -28.923 1.00 91.81 193 SER A CA 1
ATOM 1482 C C . SER A 1 193 ? 17.223 20.773 -28.507 1.00 91.81 193 SER A C 1
ATOM 1484 O O . SER A 1 193 ? 17.537 19.582 -28.529 1.00 91.81 193 SER A O 1
ATOM 1486 N N . ARG A 1 194 ? 16.003 21.170 -28.126 1.00 94.12 194 ARG A N 1
ATOM 1487 C CA . ARG A 1 194 ? 14.892 20.249 -27.843 1.00 94.12 194 ARG A CA 1
ATOM 1488 C C . ARG A 1 194 ? 13.903 20.265 -28.994 1.00 94.12 194 ARG A C 1
ATOM 1490 O O . ARG A 1 194 ? 13.503 21.338 -29.444 1.00 94.12 194 ARG A O 1
ATOM 1497 N N . SER A 1 195 ? 13.461 19.094 -29.435 1.00 93.38 195 SER A N 1
ATOM 1498 C CA . SER A 1 195 ? 12.345 18.994 -30.379 1.00 93.38 195 SER A CA 1
ATOM 1499 C C . SER A 1 195 ? 11.499 17.754 -30.148 1.00 93.38 195 SER A C 1
ATOM 1501 O O . SER A 1 195 ? 12.039 16.689 -29.842 1.00 93.38 195 SER A O 1
ATOM 1503 N N . GLN A 1 196 ? 10.199 17.880 -30.416 1.00 94.75 196 GLN A N 1
ATOM 1504 C CA . GLN A 1 196 ? 9.309 16.732 -30.554 1.00 94.75 196 GLN A CA 1
ATOM 1505 C C . GLN A 1 196 ? 9.779 15.862 -31.716 1.00 94.75 196 GLN A C 1
ATOM 1507 O O . GLN A 1 196 ? 9.990 16.360 -32.824 1.00 94.75 196 GLN A O 1
ATOM 1512 N N . THR A 1 197 ? 10.034 14.597 -31.413 1.00 94.00 197 THR A N 1
ATOM 1513 C CA . THR A 1 197 ? 10.548 13.616 -32.358 1.00 94.00 197 THR A CA 1
ATOM 1514 C C . THR A 1 197 ? 9.744 12.328 -32.193 1.00 94.00 197 THR A C 1
ATOM 1516 O O . THR A 1 197 ? 9.564 11.887 -31.051 1.00 94.00 197 THR A O 1
ATOM 1519 N N . PRO A 1 198 ? 9.328 11.685 -33.297 1.00 95.81 198 PRO A N 1
ATOM 1520 C CA . PRO A 1 198 ? 8.782 10.345 -33.229 1.00 95.81 198 PRO A CA 1
ATOM 1521 C C . PRO A 1 198 ? 9.871 9.383 -32.756 1.00 95.81 198 PRO A C 1
ATOM 1523 O O . PRO A 1 198 ? 10.962 9.307 -33.337 1.00 95.81 198 PRO A O 1
ATOM 1526 N N . VAL A 1 199 ? 9.565 8.656 -31.690 1.00 96.56 199 VAL A N 1
ATOM 1527 C CA . VAL A 1 199 ? 10.447 7.684 -31.052 1.00 96.56 199 VAL A CA 1
ATOM 1528 C C . VAL A 1 199 ? 9.772 6.325 -30.976 1.00 96.56 199 VAL A C 1
ATOM 1530 O O . VAL A 1 199 ? 8.548 6.221 -30.934 1.00 96.56 199 VAL A O 1
ATOM 1533 N N . VAL A 1 200 ? 10.586 5.276 -30.949 1.00 96.75 200 VAL A N 1
ATOM 1534 C CA . VAL A 1 200 ? 10.145 3.895 -30.777 1.00 96.75 200 VAL A CA 1
ATOM 1535 C C . VAL A 1 200 ? 10.855 3.304 -29.574 1.00 96.75 200 VAL A C 1
ATOM 1537 O O . VAL A 1 200 ? 12.083 3.206 -29.543 1.00 96.75 200 VAL A O 1
ATOM 1540 N N . ARG A 1 201 ? 10.071 2.927 -28.569 1.00 95.75 201 ARG A N 1
ATOM 1541 C CA . ARG A 1 201 ? 10.524 2.238 -27.364 1.00 95.75 201 ARG A CA 1
ATOM 1542 C C . ARG A 1 201 ? 10.441 0.735 -27.591 1.00 95.75 201 ARG A C 1
ATOM 1544 O O . ARG A 1 201 ? 9.421 0.238 -28.057 1.00 95.75 201 ARG A O 1
ATOM 1551 N N . VAL A 1 202 ? 11.507 0.020 -27.249 1.00 95.44 202 VAL A N 1
ATOM 1552 C CA . VAL A 1 202 ? 11.590 -1.443 -27.306 1.00 95.44 202 VAL A CA 1
ATOM 1553 C C . VAL A 1 202 ? 11.658 -1.960 -25.870 1.00 95.44 202 VAL A C 1
ATOM 1555 O O . VAL A 1 202 ? 12.726 -1.974 -25.249 1.00 95.44 202 VAL A O 1
ATOM 1558 N N . GLY A 1 203 ? 10.497 -2.337 -25.327 1.00 94.25 203 GLY A N 1
ATOM 1559 C CA . GLY A 1 203 ? 10.339 -2.745 -23.933 1.00 94.25 203 GLY A CA 1
ATOM 1560 C C . GLY A 1 203 ? 10.790 -1.658 -22.954 1.00 94.25 203 GLY A C 1
ATOM 1561 O O . GLY A 1 203 ? 10.480 -0.478 -23.121 1.00 94.25 203 GLY A O 1
ATOM 1562 N N . VAL A 1 204 ? 11.565 -2.056 -21.946 1.00 92.94 204 VAL A N 1
ATOM 1563 C CA . VAL A 1 204 ? 12.251 -1.148 -21.003 1.00 92.94 204 VAL A CA 1
ATOM 1564 C C . VAL A 1 204 ? 13.758 -1.046 -21.274 1.00 92.94 204 VAL A C 1
ATOM 1566 O O . VAL A 1 204 ? 14.511 -0.580 -20.428 1.00 92.94 204 VAL A O 1
ATOM 1569 N N . PHE A 1 205 ? 14.213 -1.497 -22.447 1.00 94.12 205 PHE A N 1
ATOM 1570 C CA . PHE A 1 205 ? 15.639 -1.691 -22.720 1.00 94.12 205 PHE A CA 1
ATOM 1571 C C . PHE A 1 205 ? 16.257 -0.568 -23.549 1.00 94.12 205 PHE A C 1
ATOM 1573 O O . PHE A 1 205 ? 17.348 -0.099 -23.245 1.00 94.12 205 PHE A O 1
ATOM 1580 N N . ASN A 1 206 ? 15.582 -0.128 -24.612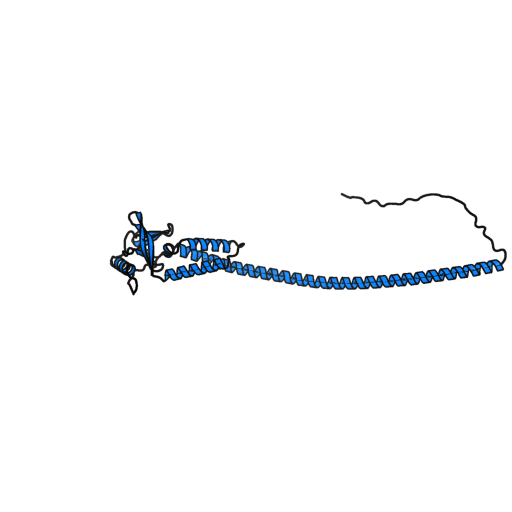 1.00 95.38 206 ASN A N 1
ATOM 1581 C CA . ASN A 1 206 ? 16.087 0.941 -25.469 1.00 95.38 206 ASN A CA 1
ATOM 1582 C C . ASN A 1 206 ? 14.953 1.787 -26.033 1.00 95.38 206 ASN A C 1
ATOM 1584 O O . ASN A 1 206 ? 13.818 1.334 -26.184 1.00 95.38 206 ASN A O 1
ATOM 1588 N N . ILE A 1 207 ? 15.301 3.011 -26.417 1.00 95.88 207 ILE A N 1
ATOM 1589 C CA . ILE A 1 207 ? 14.440 3.903 -27.180 1.00 95.88 207 ILE A CA 1
ATOM 1590 C C . ILE A 1 207 ? 15.250 4.528 -28.312 1.00 95.88 207 ILE A C 1
ATOM 1592 O O . ILE A 1 207 ? 16.415 4.890 -28.129 1.00 95.88 207 ILE A O 1
ATOM 1596 N N . VAL A 1 208 ? 14.656 4.580 -29.502 1.00 96.56 208 VAL A N 1
ATOM 1597 C CA . VAL A 1 208 ? 15.315 5.059 -30.722 1.00 96.56 208 VAL A CA 1
ATOM 1598 C C . VAL A 1 208 ? 14.468 6.107 -31.432 1.00 96.56 208 VAL A C 1
ATOM 1600 O O . VAL A 1 208 ? 13.244 6.095 -31.325 1.00 96.56 208 VAL A O 1
ATOM 1603 N N . SER A 1 209 ? 15.100 7.017 -32.169 1.00 96.25 209 SER A N 1
ATOM 1604 C CA . SER A 1 209 ? 14.395 7.937 -33.067 1.00 96.25 209 SER A CA 1
ATOM 1605 C C . SER A 1 209 ? 13.827 7.192 -34.284 1.00 96.25 209 SER A C 1
ATOM 1607 O O . SER A 1 209 ? 14.279 6.098 -34.627 1.00 96.25 209 SER A O 1
ATOM 1609 N N . ALA A 1 210 ? 12.900 7.813 -35.017 1.00 92.50 210 ALA A N 1
ATOM 1610 C CA . ALA A 1 210 ? 12.447 7.304 -36.317 1.00 92.50 210 ALA A CA 1
ATOM 1611 C C . ALA A 1 210 ? 13.588 7.105 -37.345 1.00 92.50 210 ALA A C 1
ATOM 1613 O O . ALA A 1 210 ? 13.450 6.319 -38.283 1.00 92.50 210 ALA A O 1
ATOM 1614 N N . ALA A 1 211 ? 14.719 7.800 -37.170 1.00 91.75 211 ALA A N 1
ATOM 1615 C CA . ALA A 1 211 ? 15.923 7.643 -37.985 1.00 91.75 211 ALA A CA 1
ATOM 1616 C C . ALA A 1 211 ? 16.851 6.507 -37.504 1.00 91.75 211 ALA A C 1
ATOM 1618 O O . ALA A 1 211 ? 17.842 6.218 -38.172 1.00 91.75 211 ALA A O 1
ATOM 1619 N N . GLY A 1 212 ? 16.526 5.842 -36.389 1.00 94.69 212 GLY A N 1
ATOM 1620 C CA . GLY A 1 212 ? 17.305 4.750 -35.797 1.00 94.69 212 GLY A CA 1
ATOM 1621 C C . GLY A 1 212 ? 18.362 5.191 -34.784 1.00 94.69 212 GLY A C 1
ATOM 1622 O O . GLY A 1 212 ? 19.135 4.352 -34.323 1.00 94.69 212 GLY A O 1
ATOM 1623 N N . ASP A 1 213 ? 18.416 6.479 -34.432 1.00 95.00 213 ASP A N 1
ATOM 1624 C CA . ASP A 1 213 ? 19.366 6.978 -33.437 1.00 95.00 213 ASP A CA 1
ATOM 1625 C C . ASP A 1 213 ? 18.991 6.473 -32.049 1.00 95.00 213 ASP A C 1
ATOM 1627 O O . ASP A 1 213 ? 17.871 6.687 -31.591 1.00 95.00 213 ASP A O 1
ATOM 1631 N N . TYR A 1 214 ? 19.943 5.861 -31.357 1.00 95.25 214 TYR A N 1
ATOM 1632 C CA . TYR A 1 214 ? 19.790 5.444 -29.973 1.00 95.25 214 TYR A CA 1
ATOM 1633 C C . TYR A 1 214 ? 19.777 6.658 -29.050 1.00 95.25 214 TYR A C 1
ATOM 1635 O O . TYR A 1 214 ? 20.617 7.565 -29.158 1.00 95.25 214 TYR A O 1
ATOM 1643 N N . LEU A 1 215 ? 18.808 6.643 -28.139 1.00 95.19 215 LEU A N 1
ATOM 1644 C CA . LEU A 1 215 ? 18.560 7.689 -27.163 1.00 95.19 215 LEU A CA 1
ATOM 1645 C C . LEU A 1 215 ? 18.823 7.163 -25.747 1.00 95.19 215 LEU A C 1
ATOM 1647 O O . LEU A 1 215 ? 18.687 5.971 -25.469 1.00 95.19 215 LEU A O 1
ATOM 1651 N N . GLN A 1 216 ? 19.171 8.075 -24.851 1.00 93.00 216 GLN A N 1
ATOM 1652 C CA . GLN A 1 216 ? 19.367 7.844 -23.431 1.00 93.00 216 GLN A CA 1
ATOM 1653 C C . GLN A 1 216 ? 18.284 8.570 -22.638 1.00 93.00 216 GLN A C 1
ATOM 1655 O O . GLN A 1 216 ? 17.937 9.710 -22.944 1.00 93.00 216 GLN A O 1
ATOM 1660 N N . TYR A 1 217 ? 17.774 7.912 -21.601 1.00 92.62 217 TYR A N 1
ATOM 1661 C CA . TYR A 1 217 ? 16.888 8.526 -20.621 1.00 92.62 217 TYR A CA 1
ATOM 1662 C C . TYR A 1 217 ? 17.679 8.960 -19.391 1.00 92.62 217 TYR A C 1
ATOM 1664 O O . TYR A 1 217 ? 18.368 8.154 -18.760 1.00 92.62 217 TYR A O 1
ATOM 1672 N N . ASP A 1 218 ? 17.576 10.242 -19.060 1.00 90.69 218 ASP A N 1
ATOM 1673 C CA . ASP A 1 218 ? 18.133 10.814 -17.845 1.00 90.69 218 ASP A CA 1
ATOM 1674 C C . ASP A 1 218 ? 17.059 10.815 -16.752 1.00 90.69 218 ASP A C 1
ATOM 1676 O O . ASP A 1 218 ? 16.091 11.573 -16.803 1.00 90.69 218 ASP A O 1
ATOM 1680 N N . VAL A 1 219 ? 17.241 9.952 -15.752 1.00 87.62 219 VAL A N 1
ATOM 1681 C CA . VAL A 1 219 ? 16.274 9.745 -14.661 1.00 87.62 219 VAL A CA 1
ATOM 1682 C C . VAL A 1 219 ? 16.105 10.998 -13.792 1.00 87.62 219 VAL A C 1
ATOM 1684 O O . VAL A 1 219 ? 15.026 11.234 -13.258 1.00 87.62 219 VAL A O 1
ATOM 1687 N N . ALA A 1 220 ? 17.148 11.821 -13.647 1.00 87.31 220 ALA A N 1
ATOM 1688 C CA . ALA A 1 220 ? 17.112 12.996 -12.778 1.00 87.31 220 ALA A CA 1
ATOM 1689 C C . ALA A 1 220 ? 16.303 14.149 -13.390 1.00 87.31 220 ALA A C 1
ATOM 1691 O O . ALA A 1 220 ? 15.613 14.878 -12.679 1.00 87.31 220 ALA A O 1
ATOM 1692 N N . SER A 1 221 ? 16.396 14.322 -14.706 1.00 87.75 221 SER A N 1
ATOM 1693 C CA . SER A 1 221 ? 15.716 15.382 -15.456 1.00 87.75 221 SER A CA 1
ATOM 1694 C C . SER A 1 221 ? 14.450 14.915 -16.174 1.00 87.75 221 SER A C 1
ATOM 1696 O O . SER A 1 221 ? 13.686 15.755 -16.652 1.00 87.75 221 SER A O 1
ATOM 1698 N N . GLY A 1 222 ? 14.231 13.601 -16.279 1.00 88.00 222 GLY A N 1
ATOM 1699 C CA . GLY A 1 222 ? 13.142 13.001 -17.049 1.00 88.00 222 GLY A CA 1
ATOM 1700 C C . GLY A 1 222 ? 13.266 13.232 -18.559 1.00 88.00 222 GLY A C 1
ATOM 1701 O O . GLY A 1 222 ? 12.274 13.144 -19.281 1.00 88.00 222 GLY A O 1
ATOM 1702 N N . ALA A 1 223 ? 14.456 13.591 -19.046 1.00 90.88 223 ALA A N 1
ATOM 1703 C CA . ALA A 1 223 ? 14.677 13.963 -20.437 1.00 90.88 223 ALA A CA 1
ATOM 1704 C C . ALA A 1 223 ? 15.217 12.790 -21.262 1.00 90.88 223 ALA A C 1
ATOM 1706 O O . ALA A 1 223 ? 16.047 12.012 -20.796 1.00 90.88 223 ALA A O 1
ATOM 1707 N N . LEU A 1 224 ? 14.792 12.717 -22.526 1.00 94.50 224 LEU A N 1
ATOM 1708 C CA . LEU A 1 224 ? 15.461 11.904 -23.536 1.00 94.50 224 LEU A CA 1
ATOM 1709 C C . LEU A 1 224 ? 16.526 12.732 -24.244 1.00 94.50 224 LEU A C 1
ATOM 1711 O O . LEU A 1 224 ? 16.249 13.846 -24.692 1.00 94.50 224 LEU A O 1
ATOM 1715 N N . SER A 1 225 ? 17.720 12.179 -24.404 1.00 94.56 225 SER A N 1
ATOM 1716 C CA . SER A 1 225 ? 18.810 12.776 -25.172 1.00 94.56 225 SER A CA 1
ATOM 1717 C C . SER A 1 225 ? 19.348 11.795 -26.204 1.00 94.56 225 SER A C 1
ATOM 1719 O O . SER A 1 225 ? 19.332 10.584 -26.009 1.00 94.56 225 SER A O 1
ATOM 1721 N N . GLN A 1 226 ? 19.817 12.302 -27.338 1.00 94.44 226 GLN A N 1
ATOM 1722 C CA . GLN A 1 226 ? 20.525 11.469 -28.304 1.00 94.44 226 GLN A CA 1
ATOM 1723 C C . GLN A 1 226 ? 21.922 11.129 -27.774 1.00 94.44 226 GLN A C 1
ATOM 1725 O O . GLN A 1 226 ? 22.625 12.012 -27.280 1.00 94.44 226 GLN A O 1
ATOM 1730 N N . LEU A 1 227 ? 22.349 9.869 -27.922 1.00 92.50 227 LEU A N 1
ATOM 1731 C CA . LEU A 1 227 ? 23.714 9.477 -27.566 1.00 92.50 227 LEU A CA 1
ATOM 1732 C C . LEU A 1 227 ? 24.740 10.277 -28.379 1.00 92.50 227 LEU A C 1
ATOM 1734 O O . LEU A 1 227 ? 24.611 10.407 -29.601 1.00 92.50 227 LEU A O 1
ATOM 1738 N N . ALA A 1 228 ? 25.794 10.750 -27.706 1.00 88.31 228 ALA A N 1
ATOM 1739 C CA . ALA A 1 228 ? 26.860 11.548 -28.317 1.00 88.31 228 ALA A CA 1
ATOM 1740 C C . ALA A 1 228 ? 27.608 10.787 -29.424 1.00 88.31 228 ALA A C 1
ATOM 1742 O O . ALA A 1 228 ? 28.055 11.371 -30.412 1.00 88.31 228 ALA A O 1
ATOM 1743 N N . ARG A 1 229 ? 27.718 9.465 -29.281 1.00 90.81 229 ARG A N 1
ATOM 1744 C CA . ARG A 1 229 ? 28.244 8.563 -30.302 1.00 90.81 229 ARG A CA 1
ATOM 1745 C C . ARG A 1 229 ? 27.240 7.438 -30.523 1.00 90.81 229 ARG A C 1
ATOM 1747 O O . ARG A 1 229 ? 26.782 6.804 -29.587 1.00 90.81 229 ARG A O 1
ATOM 1754 N N . GLN A 1 230 ? 26.892 7.185 -31.775 1.00 93.69 230 GLN A N 1
ATOM 1755 C CA . GLN A 1 230 ? 25.973 6.104 -32.116 1.00 93.69 230 GLN A CA 1
ATOM 1756 C C . GLN A 1 230 ? 26.719 4.761 -32.206 1.00 93.69 230 GLN A C 1
ATOM 1758 O O . GLN A 1 230 ? 27.921 4.745 -32.508 1.00 93.69 230 GLN A O 1
ATOM 1763 N N . PRO A 1 231 ? 26.039 3.626 -31.955 1.00 92.25 231 PRO A N 1
ATOM 1764 C CA . PRO A 1 231 ? 26.619 2.309 -32.180 1.00 92.25 231 PRO A CA 1
ATOM 1765 C C . PRO A 1 231 ? 26.944 2.084 -33.666 1.00 92.25 231 PRO A C 1
ATOM 1767 O O . PRO A 1 231 ? 26.650 2.906 -34.533 1.00 92.25 231 PRO A O 1
ATOM 1770 N N . GLN A 1 232 ? 27.574 0.945 -33.978 1.00 92.75 232 GLN A N 1
ATOM 1771 C CA . GLN A 1 232 ? 27.943 0.595 -35.355 1.00 92.75 232 GLN A CA 1
ATOM 1772 C C . GLN A 1 232 ? 26.764 0.793 -36.321 1.00 92.75 232 GLN A C 1
ATOM 1774 O O . GLN A 1 232 ? 25.647 0.380 -36.017 1.00 92.75 232 GLN A O 1
ATOM 1779 N N . GLN A 1 233 ? 27.031 1.341 -37.512 1.00 93.62 233 GLN A N 1
ATOM 1780 C CA . GLN A 1 233 ? 26.004 1.744 -38.485 1.00 93.62 233 GLN A CA 1
ATOM 1781 C C . GLN A 1 233 ? 24.977 0.643 -38.802 1.00 93.62 233 GLN A C 1
ATOM 1783 O O . GLN A 1 233 ? 23.810 0.942 -39.022 1.00 93.62 233 GLN A O 1
ATOM 1788 N N . ARG A 1 234 ? 25.378 -0.637 -38.765 1.00 94.12 234 ARG A N 1
ATOM 1789 C CA . ARG A 1 234 ? 24.459 -1.777 -38.936 1.00 94.12 234 ARG A CA 1
ATOM 1790 C C . ARG A 1 234 ? 23.336 -1.833 -37.888 1.00 94.12 234 ARG A C 1
ATOM 1792 O O . ARG A 1 234 ? 22.232 -2.231 -38.227 1.00 94.12 234 ARG A O 1
ATOM 1799 N N . LEU A 1 235 ? 23.609 -1.445 -36.639 1.00 94.50 235 LEU A N 1
ATOM 1800 C CA . LEU A 1 235 ? 22.628 -1.438 -35.548 1.00 94.50 235 LEU A CA 1
ATOM 1801 C C . LEU A 1 235 ? 21.673 -0.252 -35.684 1.00 94.50 235 LEU A C 1
ATOM 1803 O O . LEU A 1 235 ? 20.470 -0.429 -35.549 1.00 94.50 235 LEU A O 1
ATOM 1807 N N . VAL A 1 236 ? 22.201 0.923 -36.040 1.00 95.56 236 VAL A N 1
ATOM 1808 C CA . VAL A 1 236 ? 21.396 2.118 -36.352 1.00 95.56 236 VAL A CA 1
ATOM 1809 C C . VAL A 1 236 ? 20.472 1.851 -37.545 1.00 95.56 236 VAL A C 1
ATOM 1811 O O . VAL A 1 236 ? 19.289 2.166 -37.494 1.00 95.56 236 VAL A O 1
ATOM 1814 N N . ALA A 1 237 ? 20.977 1.203 -38.601 1.00 95.38 237 ALA A N 1
ATOM 1815 C CA . ALA A 1 237 ? 20.171 0.830 -39.762 1.00 95.38 237 ALA A CA 1
ATOM 1816 C C . ALA A 1 237 ? 19.043 -0.148 -39.395 1.00 95.38 237 ALA A C 1
ATOM 1818 O O . ALA A 1 237 ? 17.901 0.078 -39.786 1.00 95.38 237 ALA A O 1
ATOM 1819 N N . ALA A 1 238 ? 19.340 -1.179 -38.597 1.00 95.44 238 ALA A N 1
ATOM 1820 C CA . ALA A 1 238 ? 18.342 -2.135 -38.118 1.00 95.44 238 ALA A CA 1
ATOM 1821 C C . ALA A 1 238 ? 17.277 -1.467 -37.223 1.00 95.44 238 ALA A C 1
ATOM 1823 O O . ALA A 1 238 ? 16.083 -1.714 -37.381 1.00 95.44 238 ALA A O 1
ATOM 1824 N N . ALA A 1 239 ? 17.686 -0.550 -36.340 1.00 96.25 239 ALA A N 1
ATOM 1825 C CA . ALA A 1 239 ? 16.767 0.255 -35.536 1.00 96.25 239 ALA A CA 1
ATOM 1826 C C . ALA A 1 239 ? 15.871 1.155 -36.405 1.00 96.25 239 ALA A C 1
ATOM 1828 O O . ALA A 1 239 ? 14.671 1.242 -36.162 1.00 96.25 239 ALA A O 1
ATOM 1829 N N . ALA A 1 240 ? 16.423 1.777 -37.451 1.00 95.94 240 ALA A N 1
ATOM 1830 C CA . ALA A 1 240 ? 15.658 2.587 -38.397 1.00 95.94 240 ALA A CA 1
ATOM 1831 C C . ALA A 1 240 ? 14.665 1.754 -39.223 1.00 95.94 240 ALA A C 1
ATOM 1833 O O . ALA A 1 240 ? 13.621 2.262 -39.630 1.00 95.94 240 ALA A O 1
ATOM 1834 N N . GLU A 1 241 ? 14.998 0.501 -39.544 1.00 95.50 241 GLU A N 1
ATOM 1835 C CA . GLU A 1 241 ? 14.074 -0.442 -40.187 1.00 95.50 241 GLU A CA 1
ATOM 1836 C C . GLU A 1 241 ? 12.933 -0.823 -39.244 1.00 95.50 241 GLU A C 1
ATOM 1838 O O . GLU A 1 241 ? 11.772 -0.675 -39.629 1.00 95.50 241 GLU A O 1
ATOM 1843 N N . LEU A 1 242 ? 13.244 -1.200 -37.996 1.00 95.25 242 LEU A N 1
ATOM 1844 C CA . LEU A 1 242 ? 12.239 -1.477 -36.967 1.00 95.25 242 LEU A CA 1
ATOM 1845 C C . LEU A 1 242 ? 11.307 -0.274 -36.772 1.00 95.25 242 LEU A C 1
ATOM 1847 O O . LEU A 1 242 ? 10.090 -0.439 -36.804 1.00 95.25 242 LEU A O 1
ATOM 1851 N N . ALA A 1 243 ? 11.863 0.933 -36.640 1.00 94.81 243 ALA A N 1
ATOM 1852 C CA . ALA A 1 243 ? 11.092 2.145 -36.375 1.00 94.81 243 ALA A CA 1
ATOM 1853 C C . ALA A 1 243 ? 10.141 2.543 -37.518 1.00 94.81 243 ALA A C 1
ATOM 1855 O O . ALA A 1 243 ? 9.141 3.218 -37.284 1.00 94.81 243 ALA A O 1
ATOM 1856 N N . ARG A 1 244 ? 10.432 2.122 -38.756 1.00 93.38 244 ARG A N 1
ATOM 1857 C CA . ARG A 1 244 ? 9.566 2.335 -39.930 1.00 93.38 244 ARG A CA 1
ATOM 1858 C C . ARG A 1 244 ? 8.598 1.179 -40.180 1.00 93.38 244 ARG A C 1
ATOM 1860 O O . ARG A 1 244 ? 7.707 1.302 -41.021 1.00 93.38 244 ARG A O 1
ATOM 1867 N N . SER A 1 245 ? 8.794 0.051 -39.507 1.00 92.62 245 SER A N 1
ATOM 1868 C CA . SER A 1 245 ? 7.974 -1.139 -39.680 1.00 92.62 245 SER A CA 1
ATOM 1869 C C . SER A 1 245 ? 6.676 -1.055 -38.876 1.00 92.62 245 SER A C 1
ATOM 1871 O O . SER A 1 245 ? 6.618 -0.435 -37.820 1.00 92.62 245 SER A O 1
ATOM 1873 N N . THR A 1 246 ? 5.626 -1.707 -39.372 1.00 88.19 246 THR A N 1
ATOM 1874 C CA . THR A 1 246 ? 4.333 -1.817 -38.672 1.00 88.19 246 THR A CA 1
ATOM 1875 C C . THR A 1 246 ? 4.012 -3.246 -38.238 1.00 88.19 246 THR A C 1
ATOM 1877 O O . THR A 1 246 ? 3.106 -3.459 -37.440 1.00 88.19 246 THR A O 1
ATOM 1880 N N . GLN A 1 247 ? 4.734 -4.234 -38.774 1.00 89.06 247 GLN A N 1
ATOM 1881 C CA . GLN A 1 247 ? 4.554 -5.658 -38.499 1.00 89.06 247 GLN A CA 1
ATOM 1882 C C . GLN A 1 247 ? 5.786 -6.461 -38.943 1.00 89.06 247 GLN A C 1
ATOM 1884 O O . GLN A 1 247 ? 6.607 -5.982 -39.732 1.00 89.06 247 GLN A O 1
ATOM 1889 N N . GLY A 1 248 ? 5.873 -7.712 -38.490 1.00 91.38 248 GLY A N 1
ATOM 1890 C CA . GLY A 1 248 ? 6.923 -8.658 -38.873 1.00 91.38 248 GLY A CA 1
ATOM 1891 C C . GLY A 1 248 ? 8.064 -8.763 -37.861 1.00 91.38 248 GLY A C 1
ATOM 1892 O O . GLY A 1 248 ? 8.062 -8.109 -36.822 1.00 91.38 248 GLY A O 1
ATOM 1893 N N . LEU A 1 249 ? 9.024 -9.637 -38.167 1.00 91.94 249 LEU A N 1
ATOM 1894 C CA . LEU A 1 249 ? 10.215 -9.859 -37.351 1.00 91.94 249 LEU A CA 1
ATOM 1895 C C . LEU A 1 249 ? 11.365 -9.001 -37.881 1.00 91.94 249 LEU A C 1
ATOM 1897 O O . LEU A 1 249 ? 11.754 -9.147 -39.038 1.00 91.94 249 LEU A O 1
ATOM 1901 N N . HIS A 1 250 ? 11.933 -8.164 -37.015 1.00 93.00 250 HIS A N 1
ATOM 1902 C CA . HIS A 1 250 ? 13.042 -7.268 -37.345 1.00 93.00 250 HIS A CA 1
ATOM 1903 C C . HIS A 1 250 ? 14.195 -7.488 -36.372 1.00 93.00 250 HIS A C 1
ATOM 1905 O O . HIS A 1 250 ? 13.982 -7.733 -35.184 1.00 93.00 250 HIS A O 1
ATOM 1911 N N . GLY A 1 251 ? 15.425 -7.417 -36.876 1.00 92.00 251 GLY A N 1
ATOM 1912 C CA . GLY A 1 251 ? 16.605 -7.443 -36.018 1.00 92.00 251 GLY A CA 1
ATOM 1913 C C . GLY A 1 251 ? 16.728 -6.131 -35.247 1.00 92.00 251 GLY A C 1
ATOM 1914 O O . GLY A 1 251 ? 16.529 -5.062 -35.814 1.00 92.00 251 GLY A O 1
ATOM 1915 N N . PHE A 1 252 ? 17.092 -6.198 -33.969 1.00 94.69 252 PHE A N 1
ATOM 1916 C CA . PHE A 1 252 ? 17.331 -5.010 -33.153 1.00 94.69 252 PHE A CA 1
ATOM 1917 C C . PHE A 1 252 ? 18.529 -5.223 -32.228 1.00 94.69 252 PHE A C 1
ATOM 1919 O O . PHE A 1 252 ? 18.680 -6.286 -31.624 1.00 94.69 252 PHE A O 1
ATOM 1926 N N . GLY A 1 253 ? 19.399 -4.216 -32.129 1.00 92.81 253 GLY A N 1
ATOM 1927 C CA . GLY A 1 253 ? 20.495 -4.210 -31.165 1.00 92.81 253 GLY A CA 1
ATOM 1928 C C . GLY A 1 253 ? 19.978 -3.786 -29.799 1.00 92.81 253 GLY A C 1
ATOM 1929 O O . GLY A 1 253 ? 19.816 -2.591 -29.571 1.00 92.81 253 GLY A O 1
ATOM 1930 N N . LEU A 1 254 ? 19.715 -4.754 -28.927 1.00 92.62 254 LEU A N 1
ATOM 1931 C CA . LEU A 1 254 ? 19.176 -4.521 -27.591 1.00 92.62 254 LEU A CA 1
ATOM 1932 C C . LEU A 1 254 ? 20.299 -4.440 -26.548 1.00 92.62 254 LEU A C 1
ATOM 1934 O O . LEU A 1 254 ? 21.209 -5.269 -26.546 1.00 92.62 254 LEU A O 1
ATOM 1938 N N . ASP A 1 255 ? 20.205 -3.470 -25.647 1.00 93.19 255 ASP A N 1
ATOM 1939 C CA . ASP A 1 255 ? 21.088 -3.300 -24.498 1.00 93.19 255 ASP A CA 1
ATOM 1940 C C . ASP A 1 255 ? 20.259 -3.297 -23.202 1.00 93.19 255 ASP A C 1
ATOM 1942 O O . ASP A 1 255 ? 19.646 -2.283 -22.866 1.00 93.19 255 ASP A O 1
ATOM 1946 N N . PRO A 1 256 ? 20.242 -4.414 -22.454 1.00 91.38 256 PRO A N 1
ATOM 1947 C CA . PRO A 1 256 ? 19.461 -4.536 -21.231 1.00 91.38 256 PRO A CA 1
ATOM 1948 C C . PRO A 1 256 ? 20.197 -4.006 -19.992 1.00 91.38 256 PRO A C 1
ATOM 1950 O O . PRO A 1 256 ? 19.754 -4.246 -18.872 1.00 91.38 256 PRO A O 1
ATOM 1953 N N . SER A 1 257 ? 21.361 -3.371 -20.154 1.00 91.25 257 SER A N 1
ATOM 1954 C CA . SER A 1 257 ? 22.176 -2.946 -19.020 1.00 91.25 257 SER A CA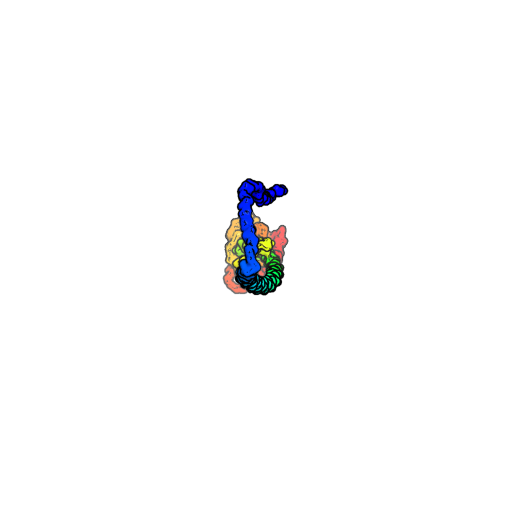 1
ATOM 1955 C C . SER A 1 257 ? 21.699 -1.626 -18.413 1.00 91.25 257 SER A C 1
ATOM 1957 O O . SER A 1 257 ? 21.262 -0.709 -19.107 1.00 91.25 257 SER A O 1
ATOM 1959 N N . GLY A 1 258 ? 21.848 -1.517 -17.092 1.00 84.62 258 GLY A N 1
ATOM 1960 C CA . GLY A 1 258 ? 21.421 -0.350 -16.324 1.00 84.62 258 GLY A CA 1
ATOM 1961 C C . GLY A 1 258 ? 19.926 -0.362 -15.972 1.00 84.62 258 GLY A C 1
ATOM 1962 O O . GLY A 1 258 ? 19.153 -1.121 -16.550 1.00 84.62 258 GLY A O 1
ATOM 1963 N N . PRO A 1 259 ? 19.511 0.473 -15.005 1.00 79.75 259 PRO A N 1
ATOM 1964 C CA . PRO A 1 259 ? 18.132 0.503 -14.508 1.00 79.75 259 PRO A CA 1
ATOM 1965 C C . PRO A 1 259 ? 17.133 1.079 -15.525 1.00 79.75 259 PRO A C 1
ATOM 1967 O O . PRO A 1 259 ? 15.963 0.720 -15.500 1.00 79.75 259 PRO A O 1
ATOM 1970 N N . SER A 1 260 ? 17.604 1.930 -16.439 1.00 83.75 260 SER A N 1
ATOM 1971 C CA . SER A 1 260 ? 16.825 2.530 -17.526 1.00 83.75 260 SER A CA 1
ATOM 1972 C C . SER A 1 260 ? 17.104 1.896 -18.895 1.00 83.75 260 SER A C 1
ATOM 1974 O O . SER A 1 260 ? 16.692 2.449 -19.910 1.00 83.75 260 SER A O 1
ATOM 1976 N N . GLY A 1 261 ? 17.832 0.774 -18.947 1.00 85.50 261 GLY A N 1
ATOM 1977 C CA . GLY A 1 261 ? 18.296 0.183 -20.203 1.00 85.50 261 GLY A CA 1
ATOM 1978 C C . GLY A 1 261 ? 19.300 1.065 -20.967 1.00 85.50 261 GLY A C 1
ATOM 1979 O O . GLY A 1 261 ? 19.472 2.255 -20.696 1.00 85.50 261 GLY A O 1
ATOM 1980 N N . GLY A 1 262 ? 20.030 0.482 -21.920 1.00 87.31 262 GLY A N 1
ATOM 1981 C CA . GLY A 1 262 ? 20.983 1.241 -22.738 1.00 87.31 262 GLY A CA 1
ATOM 1982 C C . GLY A 1 262 ? 22.226 1.756 -21.998 1.00 87.31 262 GLY A C 1
ATOM 1983 O O . GLY A 1 262 ? 22.950 2.590 -22.545 1.00 87.31 262 GLY A O 1
ATOM 1984 N N . GLY A 1 263 ? 22.482 1.310 -20.764 1.00 88.56 263 GLY A N 1
ATOM 1985 C CA . GLY A 1 263 ? 23.561 1.828 -19.920 1.00 88.56 263 GLY A CA 1
ATOM 1986 C C . GLY A 1 263 ? 24.959 1.590 -20.494 1.00 88.56 263 GLY A C 1
ATOM 1987 O O . GLY A 1 263 ? 25.834 2.448 -20.382 1.00 88.56 263 GLY A O 1
ATOM 1988 N N . PHE A 1 264 ? 25.175 0.456 -21.154 1.00 89.25 264 PHE A N 1
ATOM 1989 C CA . PHE A 1 264 ? 26.425 0.114 -21.820 1.00 89.25 264 PHE A CA 1
ATOM 1990 C C . PHE A 1 264 ? 26.617 0.966 -23.072 1.00 89.25 264 PHE A C 1
ATOM 1992 O O . PHE A 1 264 ? 27.700 1.515 -23.276 1.00 89.25 264 PHE A O 1
ATOM 1999 N N . LEU A 1 265 ? 25.565 1.141 -23.876 1.00 87.25 265 LEU A N 1
ATOM 2000 C CA . LEU A 1 265 ? 25.597 2.045 -25.023 1.00 87.25 265 LEU A CA 1
ATOM 2001 C C . LEU A 1 265 ? 25.875 3.486 -24.592 1.00 87.25 265 LEU A C 1
ATOM 2003 O O . LEU A 1 265 ? 26.703 4.135 -25.218 1.00 87.25 265 LEU A O 1
ATOM 2007 N N . ALA A 1 266 ? 25.276 3.962 -23.502 1.00 85.94 266 ALA A N 1
ATOM 2008 C CA . ALA A 1 266 ? 25.583 5.276 -22.946 1.00 85.94 266 ALA A CA 1
ATOM 2009 C C . ALA A 1 266 ? 27.049 5.374 -22.486 1.00 85.94 266 ALA A C 1
ATOM 2011 O O . ALA A 1 266 ? 27.754 6.311 -22.863 1.00 85.94 266 ALA A O 1
ATOM 2012 N N . ALA A 1 267 ? 27.551 4.376 -21.753 1.00 86.00 267 ALA A N 1
ATOM 2013 C CA . ALA A 1 267 ? 28.914 4.364 -21.218 1.00 86.00 267 ALA A CA 1
ATOM 2014 C C . ALA A 1 267 ? 30.014 4.311 -22.292 1.00 86.00 267 ALA A C 1
ATOM 2016 O O . ALA A 1 267 ? 31.103 4.830 -22.075 1.00 86.00 267 ALA A O 1
ATOM 2017 N N . LEU A 1 268 ? 29.751 3.721 -23.462 1.00 78.56 268 LEU A N 1
ATOM 2018 C CA . LEU A 1 268 ? 30.692 3.727 -24.594 1.00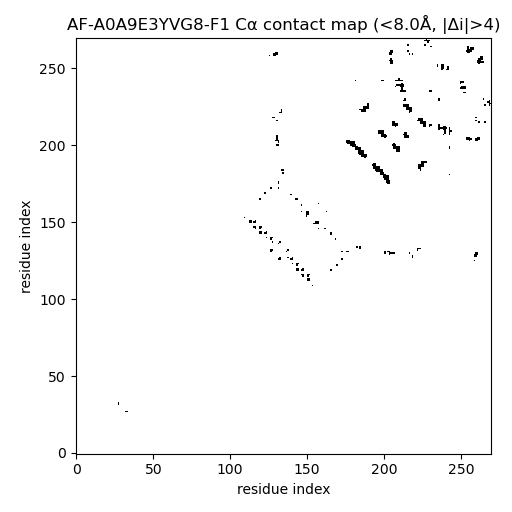 78.56 268 LEU A CA 1
ATOM 2019 C C . LEU A 1 268 ? 30.818 5.095 -25.289 1.00 78.56 268 LEU A C 1
ATOM 2021 O O . LEU A 1 268 ? 31.613 5.252 -26.224 1.00 78.56 268 LEU A O 1
ATOM 2025 N N . THR A 1 269 ? 29.979 6.048 -24.889 1.00 64.50 269 THR A N 1
ATOM 2026 C CA . THR A 1 269 ? 29.768 7.322 -25.581 1.00 64.50 269 THR A CA 1
ATOM 2027 C C . THR A 1 269 ? 29.979 8.537 -24.679 1.00 64.50 269 THR A C 1
ATOM 2029 O O . THR A 1 269 ? 30.043 9.648 -25.206 1.00 64.50 269 THR A O 1
ATOM 2032 N N . ALA A 1 270 ? 30.120 8.307 -23.367 1.00 56.84 270 ALA A N 1
ATOM 2033 C CA . ALA A 1 270 ? 30.624 9.256 -22.374 1.00 56.84 270 ALA A CA 1
ATOM 2034 C C . ALA A 1 270 ? 32.148 9.418 -22.492 1.00 56.84 270 ALA A C 1
ATOM 2036 O O . ALA A 1 270 ? 32.623 10.558 -22.295 1.00 56.84 270 ALA A O 1
#

pLDDT: mean 86.4, std 17.24, range [30.53, 98.56]

Radius of gyration: 54.05 Å; Cα contacts (8 Å, |Δi|>4): 274; chains: 1; bounding box: 102×39×144 Å

Mean predicted aligned error: 12.91 Å

Solvent-accessible surface area (backbone atoms only — not comparable to full-atom values): 15166 Å² total; per-residue (Å²): 138,89,85,86,83,79,82,85,78,84,83,86,80,84,85,84,90,74,76,89,70,75,74,78,77,77,69,64,93,42,74,67,54,45,55,48,53,51,53,51,50,54,52,51,52,51,49,52,50,51,53,50,51,51,49,52,52,50,52,52,52,51,51,51,52,51,53,54,49,53,52,52,50,50,52,52,52,51,53,52,48,56,54,49,48,56,50,49,55,54,46,52,53,52,51,51,52,50,52,50,53,49,50,55,51,50,52,55,49,52,52,53,31,48,52,50,33,50,53,38,50,54,4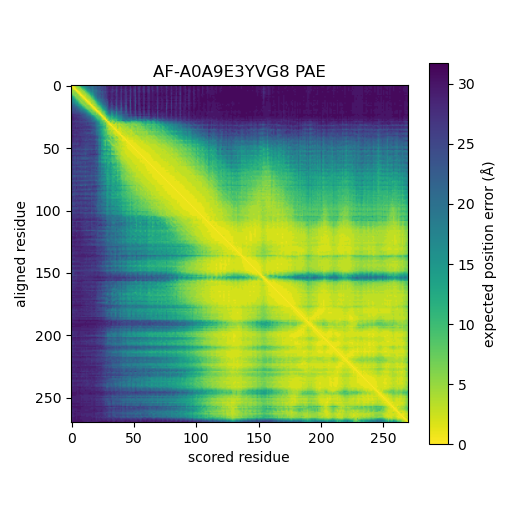7,32,54,48,49,56,35,28,52,51,31,77,77,73,40,66,64,62,38,55,54,33,50,54,48,34,54,31,39,67,60,80,78,49,75,69,49,73,69,56,53,51,50,51,55,47,53,54,51,51,51,54,52,44,45,74,38,74,48,75,50,77,41,63,34,30,43,87,87,69,50,74,43,80,39,54,30,33,32,45,27,42,22,44,37,23,34,52,79,12,49,53,42,43,77,40,63,92,78,70,40,37,30,48,49,82,46,74,72,62,67,72,43,29,52,31,33,22,48,47,51,71,49,91,75,84,91,68,66,69,79,82,37,75,38,60,80,39,21,29,39,60,63,50,62,78,40,112

Foldseek 3Di:
DDDDDDDPDDDDDDDDPDDPPPPPPPPPPDPVSVVVVVVVVVVVVVVVVVVVVVVVVVVVVVVVVVVVVVVVVVVVVVVVVVVVVVVVVVVVVVVVVVVVVVVVVLVVLLVVLVVLLVVLVVVLLLCLQFPCCQVVHCVLSVLSVVSNCQSVVSPHHDDPVSVVSNVVVVVVLVVLQQDWDWDWGWEQEPVRDTDTFIWIDHRQAWIATLQQFTWDQDSVVRHIYTQQDGPDVVQSVQSNVVSPDDDDDTDHDTARDDSRHCVVVNVVRD

Sequence (270 aa):
MKRRYRMVVAAIACSVFAGVLHAEDASPRSITELLTLVRQGQAEDALEAREREARFLADRDAQQQELARVRTELAARQKRSAELEKRFDANETRIADARQRLSEKLGSLTELLGHLTAAAGEARDGFGSSLSAVELGAARVEHTVALIERAGSGVELPTMSDLENFWYELQREMAAGGEVHAFEASVVRPDGSRSQTPVVRVGVFNIVSAAGDYLQYDVASGALSQLARQPQQRLVAAAAELARSTQGLHGFGLDPSGPSGGGFLAALTA